Protein AF-A0A6G1BN37-F1 (afdb_monomer_lite)

Organism: NCBI:txid110450

Structure (mmCIF, N/CA/C/O backbone):
data_AF-A0A6G1BN37-F1
#
_entry.id   AF-A0A6G1BN37-F1
#
loop_
_atom_site.group_PDB
_atom_site.id
_atom_site.type_symbol
_atom_site.label_atom_id
_atom_site.label_alt_id
_atom_site.label_comp_id
_atom_site.label_asym_id
_atom_site.label_entity_id
_atom_site.label_seq_id
_atom_site.pdbx_PDB_ins_code
_atom_site.Cartn_x
_atom_site.Cartn_y
_atom_site.Cartn_z
_atom_site.occupancy
_atom_site.B_iso_or_equiv
_atom_site.auth_seq_id
_atom_site.auth_comp_id
_atom_site.auth_asym_id
_atom_site.auth_atom_id
_atom_site.pdbx_PDB_model_num
ATOM 1 N N . MET A 1 1 ? -62.575 -34.004 121.191 1.00 42.47 1 MET A N 1
ATOM 2 C CA . MET A 1 1 ? -62.205 -33.039 120.132 1.00 42.47 1 MET A CA 1
ATOM 3 C C . MET A 1 1 ? -60.813 -33.387 119.646 1.00 42.47 1 MET A C 1
ATOM 5 O O . MET A 1 1 ? -59.903 -33.423 120.462 1.00 42.47 1 MET A O 1
ATOM 9 N N . VAL A 1 2 ? -60.657 -33.715 118.364 1.00 43.78 2 VAL A N 1
ATOM 10 C CA . VAL A 1 2 ? -59.345 -33.990 117.759 1.00 43.78 2 VAL A CA 1
ATOM 11 C C . VAL A 1 2 ? -58.764 -32.649 117.311 1.00 43.78 2 VAL A C 1
ATOM 13 O O . VAL A 1 2 ? -59.377 -31.967 116.498 1.00 43.78 2 VAL A O 1
ATOM 16 N N . VAL A 1 3 ? -57.628 -32.239 117.876 1.00 53.81 3 VAL A N 1
ATOM 17 C CA . VAL A 1 3 ? -56.916 -31.025 117.447 1.00 53.81 3 VAL A CA 1
ATOM 18 C C . VAL A 1 3 ? -56.126 -31.382 116.188 1.00 53.81 3 VAL A C 1
ATOM 20 O O . VAL A 1 3 ? -55.206 -32.198 116.244 1.00 53.81 3 VAL A O 1
ATOM 23 N N . GLN A 1 4 ? -56.521 -30.838 115.037 1.00 61.41 4 GLN A N 1
ATOM 24 C CA . GLN A 1 4 ? -55.868 -31.115 113.759 1.00 61.41 4 GLN A CA 1
ATOM 25 C C . GLN A 1 4 ? -54.532 -30.362 113.689 1.00 61.41 4 GLN A C 1
ATOM 27 O O . GLN A 1 4 ? -54.477 -29.148 113.868 1.00 61.41 4 GLN A O 1
ATOM 32 N N . LYS A 1 5 ? -53.441 -31.101 113.480 1.00 64.75 5 LYS A N 1
ATOM 33 C CA . LYS A 1 5 ? -52.067 -30.587 113.507 1.00 64.75 5 LYS A CA 1
ATOM 34 C C . LYS A 1 5 ? -51.703 -30.053 112.118 1.00 64.75 5 LYS A C 1
ATOM 36 O O . LYS A 1 5 ? -51.507 -30.844 111.200 1.00 64.75 5 LYS A O 1
ATOM 41 N N . VAL A 1 6 ? -51.650 -28.732 111.954 1.00 70.19 6 VAL A N 1
ATOM 42 C CA . VAL A 1 6 ? -51.291 -28.075 110.683 1.00 70.19 6 VAL A CA 1
ATOM 43 C C . VAL A 1 6 ? -49.785 -27.801 110.669 1.00 70.19 6 VAL A C 1
ATOM 45 O O . VAL A 1 6 ? -49.232 -27.332 111.662 1.00 70.19 6 VAL A O 1
ATOM 48 N N . ILE A 1 7 ? -49.100 -28.131 109.571 1.00 67.88 7 ILE A N 1
ATOM 49 C CA . ILE A 1 7 ? -47.641 -27.990 109.433 1.00 67.88 7 ILE A CA 1
ATOM 50 C C . ILE A 1 7 ? -47.352 -27.060 108.253 1.00 67.88 7 ILE A C 1
ATOM 52 O O . ILE A 1 7 ? -47.782 -27.341 107.138 1.00 67.88 7 ILE A O 1
ATOM 56 N N . ASP A 1 8 ? -46.633 -25.966 108.502 1.00 66.00 8 ASP A N 1
ATOM 57 C CA . ASP A 1 8 ? -46.167 -25.034 107.472 1.00 66.00 8 ASP A CA 1
ATOM 58 C C . ASP A 1 8 ? -44.785 -25.465 106.960 1.00 66.00 8 ASP A C 1
ATOM 60 O O . ASP A 1 8 ? -43.860 -25.715 107.741 1.00 66.00 8 ASP A O 1
ATOM 64 N N . MET A 1 9 ? -44.673 -25.574 105.636 1.00 72.44 9 MET A N 1
ATOM 65 C CA . MET A 1 9 ? -43.511 -26.076 104.892 1.00 72.44 9 MET A CA 1
ATOM 66 C C . MET A 1 9 ? -42.932 -25.017 103.939 1.00 72.44 9 MET A C 1
ATOM 68 O O . MET A 1 9 ? -42.064 -25.332 103.133 1.00 72.44 9 MET A O 1
ATOM 72 N N . ARG A 1 10 ? -43.402 -23.762 103.996 1.00 65.81 10 ARG A N 1
ATOM 73 C CA . ARG A 1 10 ? -42.973 -22.684 103.079 1.00 65.81 10 ARG A CA 1
ATOM 74 C C . ARG A 1 10 ? -41.564 -22.136 103.363 1.00 65.81 10 ARG A C 1
ATOM 76 O O . ARG A 1 10 ? -41.102 -21.249 102.657 1.00 65.81 10 ARG A O 1
ATOM 83 N N . GLY A 1 11 ? -40.871 -22.668 104.371 1.00 63.66 11 GLY A N 1
ATOM 84 C CA . GLY A 1 11 ? -39.477 -22.352 104.689 1.00 63.66 11 GLY A CA 1
ATOM 85 C C . GLY A 1 11 ? -38.585 -23.601 104.722 1.00 63.66 11 GLY A C 1
ATOM 86 O O . GLY A 1 11 ? -39.086 -24.722 104.663 1.00 63.66 11 GLY A O 1
ATOM 87 N N . PRO A 1 12 ? -37.258 -23.441 104.877 1.00 64.12 12 PRO A N 1
ATOM 88 C CA . PRO A 1 12 ? -36.295 -24.547 104.808 1.00 64.12 12 PRO A CA 1
ATOM 89 C C . PRO A 1 12 ? -36.435 -25.602 105.924 1.00 64.12 12 PRO A C 1
ATOM 91 O O . PRO A 1 12 ? -35.788 -26.643 105.858 1.00 64.12 12 PRO A O 1
ATOM 94 N N . GLN A 1 13 ? -37.266 -25.364 106.947 1.00 49.81 13 GLN A N 1
ATOM 95 C CA . GLN A 1 13 ? -37.607 -26.352 107.974 1.00 49.81 13 GLN A CA 1
ATOM 96 C C . GLN A 1 13 ? -39.104 -26.336 108.297 1.00 49.81 13 GLN A C 1
ATOM 98 O O . GLN A 1 13 ? -39.708 -25.270 108.425 1.00 49.81 13 GLN A O 1
ATOM 103 N N . ALA A 1 14 ? -39.671 -27.530 108.486 1.00 63.06 14 ALA A N 1
ATOM 104 C CA . ALA A 1 14 ? -41.082 -27.746 108.795 1.00 63.06 14 ALA A CA 1
ATOM 105 C C . ALA A 1 14 ? -41.438 -27.255 110.207 1.00 63.06 14 ALA A C 1
ATOM 107 O O . ALA A 1 14 ? -40.798 -27.650 111.186 1.00 63.06 14 ALA A O 1
ATOM 108 N N . ARG A 1 15 ? -42.485 -26.430 110.334 1.00 67.12 15 ARG A N 1
ATOM 109 C CA . ARG A 1 15 ? -42.962 -25.904 111.626 1.00 67.12 15 ARG A CA 1
ATOM 110 C C . ARG A 1 15 ? -44.424 -26.272 111.855 1.00 67.12 15 ARG A C 1
ATOM 112 O O . ARG A 1 15 ? -45.254 -26.119 110.967 1.00 67.12 15 ARG A O 1
ATOM 119 N N . VAL A 1 16 ? -44.754 -26.749 113.054 1.00 70.00 16 VAL A N 1
ATOM 120 C CA . VAL A 1 16 ? -46.136 -27.089 113.431 1.00 70.00 16 VAL A CA 1
ATOM 121 C C . VAL A 1 16 ? -46.831 -25.834 113.952 1.00 70.00 16 VAL A C 1
ATOM 123 O O . VAL A 1 16 ? -46.387 -25.262 114.946 1.00 70.00 16 VAL A O 1
ATOM 126 N N . LEU A 1 17 ? -47.917 -25.422 113.302 1.00 62.50 17 LEU A N 1
ATOM 127 C CA . LEU A 1 17 ? -48.698 -24.247 113.677 1.00 62.50 17 LEU A CA 1
ATOM 128 C C . LEU A 1 17 ? -49.885 -24.649 114.558 1.00 62.50 17 LEU A C 1
ATOM 130 O O . LEU A 1 17 ? -50.631 -25.575 114.241 1.00 62.50 17 LEU A O 1
ATOM 134 N N . THR A 1 18 ? -50.050 -23.943 115.676 1.00 63.09 18 THR A N 1
ATOM 135 C CA . THR A 1 18 ? -51.123 -24.167 116.658 1.00 63.09 18 THR A CA 1
ATOM 136 C C . THR A 1 18 ? -52.251 -23.133 116.577 1.00 63.09 18 THR A C 1
ATOM 138 O O . THR A 1 18 ? -53.304 -23.360 117.164 1.00 63.09 18 THR A O 1
ATOM 141 N N . ASP A 1 19 ? -52.072 -22.041 115.826 1.00 60.28 19 ASP A N 1
ATOM 142 C CA . ASP A 1 19 ? -53.100 -21.029 115.549 1.00 60.28 19 ASP A CA 1
ATOM 143 C C . ASP A 1 19 ? -52.904 -20.452 114.129 1.00 60.28 19 ASP A C 1
ATOM 145 O O . ASP A 1 19 ? -51.773 -20.279 113.669 1.00 60.28 19 ASP A O 1
ATOM 149 N N . LEU A 1 20 ? -54.001 -20.173 113.417 1.00 58.31 20 LEU A N 1
ATOM 150 C CA . LEU A 1 20 ? -54.022 -19.773 111.997 1.00 58.31 20 LEU A CA 1
ATOM 151 C C . LEU A 1 20 ? -53.748 -18.272 111.781 1.00 58.31 20 LEU A C 1
ATOM 153 O O . LEU A 1 20 ? -53.654 -17.813 110.644 1.00 58.31 20 LEU A O 1
ATOM 157 N N . LYS A 1 21 ? -53.593 -17.495 112.858 1.00 57.62 21 LYS A N 1
ATOM 158 C CA . LYS A 1 21 ? -53.498 -16.023 112.818 1.00 57.62 21 LYS A CA 1
ATOM 159 C C . LYS A 1 21 ? -52.206 -15.461 112.209 1.00 57.62 21 LYS A C 1
ATOM 161 O O . LYS A 1 21 ? -52.124 -14.258 111.999 1.00 57.62 21 LYS A O 1
ATOM 166 N N . GLY A 1 22 ? -51.212 -16.303 111.919 1.00 56.56 22 GLY A N 1
ATOM 167 C CA . GLY A 1 22 ? -49.910 -15.893 111.372 1.00 56.56 22 GLY A CA 1
ATOM 168 C C . GLY A 1 22 ? -49.669 -16.238 109.899 1.00 56.56 22 GLY A C 1
ATOM 169 O O . GLY A 1 22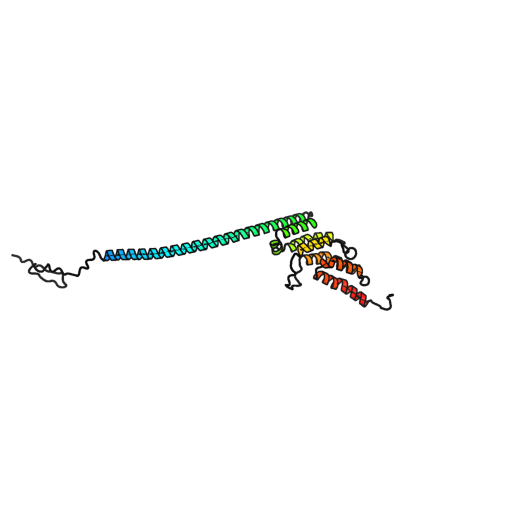 ? -48.586 -15.963 109.395 1.00 56.56 22 GLY A O 1
ATOM 170 N N . LEU A 1 23 ? -50.634 -16.849 109.199 1.00 54.53 23 LEU A N 1
ATOM 171 C CA . LEU A 1 23 ? -50.445 -17.313 107.812 1.00 54.53 23 LEU A CA 1
ATOM 172 C C . LEU A 1 23 ? -50.442 -16.186 106.765 1.00 54.53 23 LEU A C 1
ATOM 174 O O . LEU A 1 23 ? -50.094 -16.456 105.616 1.00 54.53 23 LEU A O 1
ATOM 178 N N . ASN A 1 24 ? -50.820 -14.965 107.161 1.00 51.50 24 ASN A N 1
ATOM 179 C CA . ASN A 1 24 ? -51.056 -13.829 106.268 1.00 51.50 24 ASN A CA 1
ATOM 180 C C . ASN A 1 24 ? -49.947 -12.768 106.295 1.00 51.50 24 ASN A C 1
ATOM 182 O O . ASN A 1 24 ? -50.176 -11.634 105.884 1.00 51.50 24 ASN A O 1
ATOM 186 N N . VAL A 1 25 ? -48.755 -13.114 106.791 1.00 52.59 25 VAL A N 1
ATOM 187 C CA . VAL A 1 25 ? -47.570 -12.294 106.523 1.00 52.59 25 VAL A CA 1
ATOM 188 C C . VAL A 1 25 ? -47.177 -12.587 105.083 1.00 52.59 25 VAL A C 1
ATOM 190 O O . VAL A 1 25 ? -46.423 -13.521 104.808 1.00 52.59 25 VAL A O 1
ATOM 193 N N . GLU A 1 26 ? -47.784 -11.845 104.162 1.00 50.22 26 GLU A N 1
ATOM 194 C CA . GLU A 1 26 ? -47.292 -11.717 102.800 1.00 50.22 26 GLU A CA 1
ATOM 195 C C . GLU A 1 26 ? -45.817 -11.332 102.922 1.00 50.22 26 GLU A C 1
ATOM 197 O O . GLU A 1 26 ? -45.464 -10.281 103.454 1.00 50.22 26 GLU A O 1
ATOM 202 N N . GLN A 1 27 ? -44.929 -12.245 102.527 1.00 48.72 27 GLN A N 1
ATOM 203 C CA . GLN A 1 27 ? -43.578 -11.846 102.189 1.00 48.72 27 GLN A CA 1
ATOM 204 C C . GLN A 1 27 ? -43.742 -10.898 101.010 1.00 48.72 27 GLN A C 1
ATOM 206 O O . GLN A 1 27 ? -43.934 -11.349 99.882 1.00 48.72 27 GLN A O 1
ATOM 211 N N . GLU A 1 28 ? -43.702 -9.597 101.290 1.00 45.62 28 GLU A N 1
ATOM 212 C CA . GLU A 1 28 ? -43.366 -8.567 100.319 1.00 45.62 28 GLU A CA 1
ATOM 213 C C . GLU A 1 28 ? -41.950 -8.890 99.812 1.00 45.62 28 GLU A C 1
ATOM 215 O O . GLU A 1 28 ? -40.945 -8.313 100.219 1.00 45.62 28 GLU A O 1
ATOM 220 N N . MET A 1 29 ? -41.847 -9.903 98.948 1.00 48.06 29 MET A N 1
ATOM 221 C CA . MET A 1 29 ? -40.867 -9.858 97.882 1.00 48.06 29 MET A CA 1
ATOM 222 C C . MET A 1 29 ? -41.186 -8.560 97.161 1.00 48.06 29 MET A C 1
ATOM 224 O O . MET A 1 29 ? -42.341 -8.375 96.791 1.00 48.06 29 MET A O 1
ATOM 228 N N . GLU A 1 30 ? -40.218 -7.656 97.022 1.00 50.78 30 GLU A N 1
ATOM 229 C CA . GLU A 1 30 ? -40.363 -6.495 96.151 1.00 50.78 30 GLU A CA 1
ATOM 230 C C . GLU A 1 30 ? -40.808 -7.001 94.775 1.00 50.78 30 GLU A C 1
ATOM 232 O O . GLU A 1 30 ? -40.009 -7.474 93.961 1.00 50.78 30 GLU A O 1
ATOM 237 N N . VAL A 1 31 ? -42.121 -6.993 94.547 1.00 49.62 31 VAL A N 1
ATOM 238 C CA . VAL A 1 31 ? -42.711 -7.266 93.255 1.00 49.62 31 VAL A CA 1
ATOM 239 C C . VAL A 1 31 ? -42.339 -6.031 92.470 1.00 49.62 31 VAL A C 1
ATOM 241 O O . VAL A 1 31 ? -42.959 -4.981 92.607 1.00 49.62 31 VAL A O 1
ATOM 244 N N . ASN A 1 32 ? -41.254 -6.129 91.704 1.00 54.22 32 ASN A N 1
ATOM 245 C CA . ASN A 1 32 ? -41.055 -5.233 90.583 1.00 54.22 32 ASN A CA 1
ATOM 246 C C . ASN A 1 32 ? -42.356 -5.305 89.775 1.00 54.22 32 ASN A C 1
ATOM 248 O O . ASN A 1 32 ? -42.630 -6.319 89.137 1.00 54.22 32 ASN A O 1
ATOM 252 N N . ASP A 1 33 ? -43.174 -4.259 89.897 1.00 59.03 33 ASP A N 1
ATOM 253 C CA . ASP A 1 33 ? -44.566 -4.144 89.440 1.00 59.03 33 ASP A CA 1
ATOM 254 C C . ASP A 1 33 ? -44.640 -3.972 87.911 1.00 59.03 33 ASP A C 1
ATOM 256 O O . ASP A 1 33 ? -45.361 -3.146 87.356 1.00 59.03 33 ASP A O 1
ATOM 260 N N . VAL A 1 34 ? -43.788 -4.715 87.206 1.00 63.53 34 VAL A N 1
ATOM 261 C CA . VAL A 1 34 ? -43.670 -4.732 85.757 1.00 63.53 34 VAL A CA 1
ATOM 262 C C . VAL A 1 34 ? -44.403 -5.981 85.277 1.00 63.53 34 VAL A C 1
ATOM 264 O O . VAL A 1 34 ? -43.926 -7.093 85.509 1.00 63.53 34 VAL A O 1
ATOM 267 N N . PRO A 1 35 ? -45.558 -5.848 84.603 1.00 76.56 35 PRO A N 1
ATOM 268 C CA . PRO A 1 35 ? -46.307 -7.003 84.129 1.00 76.56 35 PRO A CA 1
ATOM 269 C C . PRO A 1 35 ? -45.484 -7.791 83.101 1.00 76.56 35 PRO A C 1
ATOM 271 O O . PRO A 1 35 ? -45.107 -7.241 82.064 1.00 76.56 35 PRO A O 1
ATOM 274 N N . MET A 1 36 ? -45.244 -9.079 83.372 1.00 78.56 36 MET A N 1
ATOM 275 C CA . MET A 1 36 ? -44.555 -10.029 82.479 1.00 78.56 36 MET A CA 1
ATOM 276 C C . MET A 1 36 ? -43.190 -9.516 81.959 1.00 78.56 36 MET A C 1
ATOM 278 O O . MET A 1 36 ? -43.036 -9.263 80.757 1.00 78.56 36 MET A O 1
ATOM 282 N N . PRO A 1 37 ? -42.184 -9.349 82.833 1.00 83.75 37 PRO A N 1
ATOM 283 C CA . PRO A 1 37 ? -40.898 -8.745 82.478 1.00 83.75 37 PRO A CA 1
ATOM 284 C C . PRO A 1 37 ? -40.127 -9.534 81.404 1.00 83.75 37 PRO A C 1
ATOM 286 O O . PRO A 1 37 ? -39.470 -8.944 80.546 1.00 83.75 37 PRO A O 1
ATOM 289 N N . GLU A 1 38 ? -40.268 -10.856 81.372 1.00 85.88 38 GLU A N 1
ATOM 290 C CA . GLU A 1 38 ? -39.664 -11.735 80.368 1.00 85.88 38 GLU A CA 1
ATOM 291 C C . GLU A 1 38 ? -40.288 -11.525 78.981 1.00 85.88 38 GLU A C 1
ATOM 293 O O . GLU A 1 38 ? -39.588 -11.537 77.968 1.00 85.88 38 GLU A O 1
ATOM 298 N N . LEU A 1 39 ? -41.600 -11.272 78.916 1.00 88.62 39 LEU A N 1
ATOM 299 C CA . LEU A 1 39 ? -42.282 -10.958 77.661 1.00 88.62 39 LEU A CA 1
ATOM 300 C C . LEU A 1 39 ? -41.831 -9.593 77.128 1.00 88.62 39 LEU A C 1
ATOM 302 O O . LEU A 1 39 ? -41.558 -9.462 75.937 1.00 88.62 39 LEU A O 1
ATOM 306 N N . GLN A 1 40 ? -41.703 -8.590 78.001 1.00 85.50 40 GLN A N 1
ATOM 307 C CA . GLN A 1 40 ? -41.197 -7.268 77.619 1.00 85.50 40 GLN A CA 1
ATOM 308 C C . GLN A 1 40 ? -39.750 -7.331 77.116 1.00 85.50 40 GLN A C 1
ATOM 310 O O . GLN A 1 40 ? -39.412 -6.667 76.134 1.00 85.50 40 GLN A O 1
ATOM 315 N N . TYR A 1 41 ? -38.906 -8.156 77.744 1.00 91.25 41 TYR A N 1
ATOM 316 C CA . TYR A 1 41 ? -37.553 -8.427 77.264 1.00 91.25 41 TYR A CA 1
ATOM 317 C C . TYR A 1 41 ? -37.562 -9.067 75.870 1.00 91.25 41 TYR A C 1
ATOM 319 O O . TYR A 1 41 ? -36.892 -8.555 74.975 1.00 91.25 41 TYR A O 1
ATOM 327 N N . ASN A 1 42 ? -38.363 -10.117 75.654 1.00 92.62 42 ASN A N 1
ATOM 328 C CA . ASN A 1 42 ? -38.476 -10.782 74.351 1.00 92.62 42 ASN A CA 1
ATOM 329 C C . ASN A 1 42 ? -38.967 -9.822 73.258 1.00 92.62 42 ASN A C 1
ATOM 331 O O . ASN A 1 42 ? -38.421 -9.808 72.159 1.00 92.62 42 ASN A O 1
ATOM 335 N N . VAL A 1 43 ? -39.957 -8.975 73.561 1.00 93.12 43 VAL A N 1
ATOM 336 C CA . VAL A 1 43 ? -40.433 -7.937 72.632 1.00 93.12 43 VAL A CA 1
ATOM 337 C C . VAL A 1 43 ? -39.321 -6.939 72.315 1.00 93.12 43 VAL A C 1
ATOM 339 O O . VAL A 1 43 ? -39.140 -6.578 71.155 1.00 93.12 43 VAL A O 1
ATOM 342 N N . ARG A 1 44 ? -38.540 -6.508 73.313 1.00 92.94 44 ARG A N 1
ATOM 343 C CA . ARG A 1 44 ? -37.414 -5.593 73.089 1.00 92.94 44 ARG A CA 1
ATOM 344 C C . ARG A 1 44 ? -36.316 -6.232 72.239 1.00 92.94 44 ARG A C 1
ATOM 346 O O . ARG A 1 44 ? -35.820 -5.574 71.332 1.00 92.94 44 ARG A O 1
ATOM 353 N N . LEU A 1 45 ? -35.999 -7.504 72.480 1.00 95.62 45 LEU A N 1
ATOM 354 C CA . LEU A 1 45 ? -35.045 -8.266 71.676 1.00 95.62 45 LEU A CA 1
ATOM 355 C C . LEU A 1 45 ? -35.498 -8.352 70.215 1.00 95.62 45 LEU A C 1
ATOM 357 O O . LEU A 1 45 ? -34.729 -7.996 69.331 1.00 95.62 45 LEU A O 1
ATOM 361 N N . LEU A 1 46 ? -36.763 -8.708 69.965 1.00 95.75 46 LEU A N 1
ATOM 362 C CA . LEU A 1 46 ? -37.335 -8.744 68.613 1.00 95.75 46 LEU A CA 1
ATOM 363 C C . LEU A 1 46 ? -37.262 -7.379 67.918 1.00 95.75 46 LEU A C 1
ATOM 365 O O . LEU A 1 46 ? -36.976 -7.294 66.726 1.00 95.75 46 LEU A O 1
ATOM 369 N N . VAL A 1 47 ? -37.514 -6.297 68.657 1.00 96.69 47 VAL A N 1
ATOM 370 C CA . VAL A 1 47 ? -37.395 -4.932 68.133 1.00 96.69 47 VAL A CA 1
ATOM 371 C C . VAL A 1 47 ? -35.944 -4.599 67.784 1.00 96.69 47 VAL A C 1
ATOM 373 O O . VAL A 1 47 ? -35.695 -3.985 66.747 1.00 96.69 47 VAL A O 1
ATOM 376 N N . ASP A 1 48 ? -34.984 -4.978 68.622 1.00 95.69 48 ASP A N 1
ATOM 377 C CA . ASP A 1 48 ? -33.569 -4.693 68.389 1.00 95.69 48 ASP A CA 1
ATOM 378 C C . ASP A 1 48 ? -32.986 -5.554 67.254 1.00 95.69 48 ASP A C 1
ATOM 380 O O . ASP A 1 48 ? -32.239 -5.033 66.423 1.00 95.69 48 ASP A O 1
ATOM 384 N N . GLU A 1 49 ? -33.409 -6.815 67.130 1.00 96.56 49 GLU A N 1
ATOM 385 C CA . GLU A 1 49 ? -33.126 -7.680 65.978 1.00 96.56 49 GLU A CA 1
ATOM 386 C C . GLU A 1 49 ? -33.702 -7.088 64.686 1.00 96.56 49 GLU A C 1
ATOM 388 O O . GLU A 1 49 ? -32.977 -6.927 63.704 1.00 96.56 49 GLU A O 1
ATOM 393 N N . ALA A 1 50 ? -34.968 -6.657 64.700 1.00 96.19 50 ALA A N 1
ATOM 394 C CA . ALA A 1 50 ? -35.598 -6.022 63.544 1.00 96.19 50 ALA A CA 1
ATOM 395 C C . ALA A 1 50 ? -34.886 -4.722 63.134 1.00 96.19 50 ALA A C 1
ATOM 397 O O . ALA A 1 50 ? -34.691 -4.469 61.944 1.00 96.19 50 ALA A O 1
ATOM 398 N N . LYS A 1 51 ? -34.446 -3.895 64.094 1.00 96.38 51 LYS A N 1
ATOM 399 C CA . LYS A 1 51 ? -33.637 -2.696 63.808 1.00 96.38 51 LYS A CA 1
ATOM 400 C C . LYS A 1 51 ? -32.293 -3.057 63.177 1.00 96.38 51 LYS A C 1
ATOM 402 O O . LYS A 1 51 ? -31.893 -2.412 62.207 1.00 96.38 51 LYS A O 1
ATOM 407 N N . ALA A 1 52 ? -31.596 -4.059 63.714 1.00 96.69 52 ALA A N 1
ATOM 408 C CA . ALA A 1 52 ? -30.327 -4.522 63.161 1.00 96.69 52 ALA A CA 1
ATOM 409 C C . ALA A 1 52 ? -30.504 -5.039 61.725 1.00 96.69 52 ALA A C 1
ATOM 411 O O . ALA A 1 52 ? -29.704 -4.713 60.843 1.00 96.69 52 ALA A O 1
ATOM 412 N N . ASP A 1 53 ? -31.593 -5.764 61.465 1.00 97.81 53 ASP A N 1
ATOM 413 C CA . ASP A 1 53 ? -31.954 -6.225 60.129 1.00 97.81 53 ASP A CA 1
ATOM 414 C C . ASP A 1 53 ? -32.273 -5.079 59.170 1.00 97.81 53 ASP A C 1
ATOM 416 O O . ASP A 1 53 ? -31.799 -5.108 58.036 1.00 97.81 53 ASP A O 1
ATOM 420 N N . ILE A 1 54 ? -32.992 -4.040 59.607 1.00 97.38 54 ILE A N 1
ATOM 421 C CA . ILE A 1 54 ? -33.246 -2.845 58.785 1.00 97.38 54 ILE A CA 1
ATOM 422 C C . ILE A 1 54 ? -31.925 -2.201 58.352 1.00 97.38 54 ILE A C 1
ATOM 424 O O . ILE A 1 54 ? -31.734 -1.932 57.167 1.00 97.38 54 ILE A O 1
ATOM 428 N N . VAL A 1 55 ? -30.988 -1.997 59.282 1.00 97.06 55 VAL A N 1
ATOM 429 C CA . VAL A 1 55 ? -29.677 -1.398 58.974 1.00 97.06 55 VAL A CA 1
ATOM 430 C C . VAL A 1 55 ? -28.876 -2.286 58.017 1.00 97.06 55 VAL A C 1
ATOM 432 O O . VAL A 1 55 ? -28.266 -1.794 57.064 1.00 97.06 55 VAL A O 1
ATOM 435 N N . ARG A 1 56 ? -28.897 -3.605 58.233 1.00 97.94 56 ARG A N 1
ATOM 436 C CA . ARG A 1 56 ? -28.229 -4.580 57.363 1.00 97.94 56 ARG A CA 1
ATOM 437 C C . ARG A 1 56 ? -28.809 -4.570 55.950 1.00 97.94 56 ARG A C 1
ATOM 439 O O . ARG A 1 56 ? -28.039 -4.550 54.988 1.00 97.94 56 ARG A O 1
ATOM 446 N N . LEU A 1 57 ? -30.135 -4.596 55.825 1.00 97.62 57 LEU A N 1
ATOM 447 C CA . LEU A 1 57 ? -30.850 -4.591 54.548 1.00 97.62 57 LEU A CA 1
ATOM 448 C C . LEU A 1 57 ? -30.639 -3.279 53.796 1.00 97.62 57 LEU A C 1
ATOM 450 O O . LEU A 1 57 ? -30.371 -3.315 52.600 1.00 97.62 57 LEU A O 1
ATOM 454 N N . ASP A 1 58 ? -30.670 -2.136 54.478 1.00 97.75 58 ASP A N 1
ATOM 455 C CA . ASP A 1 58 ? -30.373 -0.840 53.866 1.00 97.75 58 ASP A CA 1
ATOM 456 C C . ASP A 1 58 ? -28.930 -0.789 53.328 1.00 97.75 58 ASP A C 1
ATOM 458 O O . ASP A 1 58 ? -28.692 -0.409 52.181 1.00 97.75 58 ASP A O 1
ATOM 462 N N . GLY A 1 59 ? -27.956 -1.288 54.097 1.00 97.56 59 GLY A N 1
ATOM 463 C CA . GLY A 1 59 ? -26.571 -1.411 53.634 1.00 97.56 59 GLY A CA 1
ATOM 464 C C . GLY A 1 59 ? -26.386 -2.402 52.475 1.00 97.56 59 GLY A C 1
ATOM 465 O O . GLY A 1 59 ? -25.476 -2.247 51.659 1.00 97.56 59 GLY A O 1
ATOM 466 N N . GLN A 1 60 ? -27.219 -3.442 52.375 1.00 97.69 60 GLN A N 1
ATOM 467 C CA . GLN A 1 60 ? -27.257 -4.326 51.203 1.00 97.69 60 GLN A CA 1
ATOM 468 C C . GLN A 1 60 ? -27.879 -3.616 49.996 1.00 97.69 60 GLN A C 1
ATOM 470 O O . GLN A 1 60 ? -27.298 -3.653 48.915 1.00 97.69 60 GLN A O 1
ATOM 475 N N . LEU A 1 61 ? -28.996 -2.911 50.191 1.00 97.88 61 LEU A N 1
ATOM 476 C CA . LEU A 1 61 ? -29.683 -2.159 49.147 1.00 97.88 61 LEU A CA 1
ATOM 477 C C . LEU A 1 61 ? -28.766 -1.104 48.521 1.00 97.88 61 LEU A C 1
ATOM 479 O O . LEU A 1 61 ? -28.673 -1.045 47.299 1.00 97.88 61 LEU A O 1
ATOM 483 N N . ARG A 1 62 ? -28.037 -0.325 49.332 1.00 97.25 62 ARG A N 1
ATOM 484 C CA . ARG A 1 62 ? -27.076 0.669 48.822 1.00 97.25 62 ARG A CA 1
ATOM 485 C C . ARG A 1 62 ? -25.964 0.030 47.991 1.00 97.25 62 ARG A C 1
ATOM 487 O O . ARG A 1 62 ? -25.671 0.511 46.902 1.00 97.25 62 ARG A O 1
ATOM 494 N N . ARG A 1 63 ? -25.383 -1.083 48.456 1.00 97.56 63 ARG A N 1
ATOM 495 C CA . ARG A 1 63 ? -24.339 -1.812 47.709 1.00 97.56 63 ARG A CA 1
ATOM 496 C C . ARG A 1 63 ? -24.852 -2.342 46.375 1.00 97.56 63 ARG A C 1
ATOM 498 O O . ARG A 1 63 ? -24.160 -2.231 45.366 1.00 97.56 63 ARG A O 1
ATOM 505 N N . GLU A 1 64 ? -26.062 -2.894 46.352 1.00 97.19 64 GLU A N 1
ATOM 506 C CA . GLU A 1 64 ? -26.680 -3.341 45.103 1.00 97.19 64 GLU A CA 1
ATOM 507 C C . GLU A 1 64 ? -27.005 -2.158 44.180 1.00 97.19 64 GLU A C 1
ATOM 509 O O . GLU A 1 64 ? -26.757 -2.245 42.982 1.00 97.19 64 GLU A O 1
ATOM 514 N N . GLN A 1 65 ? -27.460 -1.016 44.708 1.00 97.62 65 GLN A N 1
ATOM 515 C CA . GLN A 1 65 ? -27.662 0.206 43.918 1.00 97.62 65 GLN A CA 1
ATOM 516 C C . GLN A 1 65 ? -26.353 0.722 43.299 1.00 97.62 65 GLN A C 1
ATOM 518 O O . GLN A 1 65 ? -26.321 1.043 42.110 1.00 97.62 65 GLN A O 1
ATOM 523 N N . GLU A 1 66 ? -25.258 0.759 44.063 1.00 97.44 66 GLU A N 1
ATOM 524 C CA . GLU A 1 66 ? -23.927 1.132 43.564 1.00 97.44 66 GLU A CA 1
ATOM 525 C C . GLU A 1 66 ? -23.432 0.164 42.483 1.00 97.44 66 GLU A C 1
ATOM 527 O O . GLU A 1 66 ? -22.909 0.593 41.451 1.00 97.44 66 GLU A O 1
ATOM 532 N N . LYS A 1 67 ? -23.646 -1.140 42.684 1.00 97.62 67 LYS A N 1
ATOM 533 C CA . LYS A 1 67 ? -23.302 -2.188 41.718 1.00 97.62 67 LYS A CA 1
ATOM 534 C C . LYS A 1 67 ? -24.124 -2.085 40.436 1.00 97.62 67 LYS A C 1
ATOM 536 O O . LYS A 1 67 ? -23.579 -2.220 39.346 1.00 97.62 67 LYS A O 1
ATOM 541 N N . VAL A 1 68 ? -25.421 -1.806 40.531 1.00 98.06 68 VAL A N 1
ATOM 542 C CA . VAL A 1 68 ? -26.259 -1.542 39.354 1.00 98.06 68 VAL A CA 1
ATOM 543 C C . VAL A 1 68 ? -25.739 -0.309 38.616 1.00 98.06 68 VAL A C 1
ATOM 545 O O . VAL A 1 68 ? -25.558 -0.358 37.400 1.00 98.06 68 VAL A O 1
ATOM 548 N N . ALA A 1 69 ? -25.418 0.770 39.332 1.00 97.56 69 ALA A N 1
ATOM 549 C CA . ALA A 1 69 ? -24.874 1.978 38.722 1.00 97.56 69 ALA A CA 1
ATOM 550 C C . ALA A 1 69 ? -23.511 1.741 38.041 1.00 97.56 69 ALA A C 1
ATOM 552 O O . ALA A 1 69 ? -23.240 2.337 36.998 1.00 97.56 69 ALA A O 1
ATOM 553 N N . SER A 1 70 ? -22.634 0.896 38.594 1.00 97.75 70 SER A N 1
ATOM 554 C CA . SER A 1 70 ? -21.360 0.547 37.946 1.00 97.75 70 SER A CA 1
ATOM 555 C C . SER A 1 70 ? -21.569 -0.321 36.703 1.00 97.75 70 SER A C 1
ATOM 557 O O . SER A 1 70 ? -21.009 -0.015 35.651 1.00 97.75 70 SER A O 1
ATOM 559 N N . LEU A 1 71 ? -22.446 -1.326 36.776 1.00 98.06 71 LEU A N 1
ATOM 560 C CA . LEU A 1 71 ? -22.781 -2.192 35.643 1.00 98.06 71 LEU A CA 1
ATOM 561 C C . LEU A 1 71 ? -23.420 -1.424 34.481 1.00 98.06 71 LEU A C 1
ATOM 563 O O . LEU A 1 71 ? -23.126 -1.721 33.325 1.00 98.06 71 LEU A O 1
ATOM 567 N N . VAL A 1 72 ? -24.256 -0.419 34.758 1.00 97.81 72 VAL A N 1
ATOM 568 C CA . VAL A 1 72 ? -24.834 0.446 33.714 1.00 97.81 72 VAL A CA 1
ATOM 569 C C . VAL A 1 72 ? -23.736 1.200 32.957 1.00 97.81 72 VAL A C 1
ATOM 571 O O . VAL A 1 72 ? -23.743 1.202 31.727 1.00 97.81 72 VAL A O 1
ATOM 574 N N . ARG A 1 73 ? -22.749 1.767 33.664 1.00 97.12 73 ARG A N 1
ATOM 575 C CA . ARG A 1 73 ? -21.616 2.468 33.031 1.00 97.12 73 ARG A CA 1
ATOM 576 C C . ARG A 1 73 ? -20.755 1.527 32.190 1.00 97.12 73 ARG A C 1
ATOM 578 O O . ARG A 1 73 ? -20.379 1.880 31.074 1.00 97.12 73 ARG A O 1
ATOM 585 N N . GLU A 1 74 ? -20.469 0.329 32.696 1.00 96.88 74 GLU A N 1
ATOM 586 C CA . GLU A 1 74 ? -19.719 -0.682 31.942 1.00 96.88 74 GLU A CA 1
ATOM 587 C C . GLU A 1 74 ? -20.486 -1.137 30.694 1.00 96.88 74 GLU A C 1
ATOM 589 O O . GLU A 1 74 ? -19.909 -1.201 29.610 1.00 96.88 74 GLU A O 1
ATOM 594 N N . LYS A 1 75 ? -21.804 -1.355 30.795 1.00 97.69 75 LYS A N 1
ATOM 595 C CA . LYS A 1 75 ? -22.649 -1.683 29.637 1.00 97.69 75 LYS A CA 1
ATOM 596 C C . LYS A 1 75 ? -22.588 -0.593 28.565 1.00 97.69 75 LYS A C 1
ATOM 598 O O . LYS A 1 75 ? -22.442 -0.911 27.387 1.00 97.69 75 LYS A O 1
ATOM 603 N N . GLU A 1 76 ? -22.683 0.678 28.949 1.00 97.06 76 GLU A N 1
ATOM 604 C CA . GLU A 1 76 ? -22.570 1.797 28.005 1.00 97.06 76 GLU A CA 1
ATOM 605 C C . GLU A 1 76 ? -21.187 1.870 27.350 1.00 97.06 76 GLU A C 1
ATOM 607 O O . GLU A 1 76 ? -21.083 2.111 26.146 1.00 97.06 76 GLU A O 1
ATOM 612 N N . LYS A 1 77 ? -20.121 1.643 28.121 1.00 97.06 77 LYS A N 1
ATOM 613 C CA . LYS A 1 77 ? -18.746 1.615 27.612 1.00 97.06 77 LYS A CA 1
ATOM 614 C C . LYS A 1 77 ? -18.553 0.495 26.588 1.00 97.06 77 LYS A C 1
ATOM 616 O O . LYS A 1 77 ? -18.026 0.751 25.507 1.00 97.06 77 LYS A O 1
ATOM 621 N N . VAL A 1 78 ? -19.017 -0.715 26.901 1.00 97.25 78 VAL A N 1
ATOM 622 C CA . VAL A 1 78 ? -18.953 -1.867 25.990 1.00 97.25 78 VAL A CA 1
ATOM 623 C C . VAL A 1 78 ? -19.770 -1.608 24.724 1.00 97.25 78 VAL A C 1
ATOM 625 O O . VAL A 1 78 ? -19.263 -1.836 23.632 1.00 97.25 78 VAL A O 1
ATOM 628 N N . ALA A 1 79 ? -20.980 -1.052 24.837 1.00 97.31 79 ALA A N 1
ATOM 629 C CA . ALA A 1 79 ? -21.814 -0.740 23.674 1.00 97.31 79 ALA A CA 1
ATOM 630 C C . ALA A 1 79 ? -21.156 0.283 22.726 1.00 97.31 79 ALA A C 1
ATOM 632 O O . ALA A 1 79 ? -21.230 0.142 21.505 1.00 97.31 79 ALA A O 1
ATOM 633 N N . LYS A 1 80 ? -20.469 1.300 23.269 1.00 96.31 80 LYS A N 1
ATOM 634 C CA . LYS A 1 80 ? -19.696 2.263 22.463 1.00 96.31 80 LYS A CA 1
ATOM 635 C C . LYS A 1 80 ? -18.529 1.590 21.739 1.00 96.31 80 LYS A C 1
ATOM 637 O O . LYS A 1 80 ? -18.315 1.860 20.559 1.00 96.31 80 LYS A O 1
ATOM 642 N N . GLN A 1 81 ? -17.805 0.706 22.426 1.00 96.19 81 GLN A N 1
ATOM 643 C CA . GLN A 1 81 ? -16.699 -0.042 21.830 1.00 96.19 81 GLN A CA 1
ATOM 644 C C . GLN A 1 81 ? -17.184 -0.984 20.722 1.00 96.19 81 GLN A C 1
ATOM 646 O O . GLN A 1 81 ? -16.580 -1.034 19.654 1.00 96.19 81 GLN A O 1
ATOM 651 N N . GLU A 1 82 ? -18.297 -1.682 20.946 1.00 97.00 82 GLU A N 1
ATOM 652 C CA . GLU A 1 82 ? -18.911 -2.568 19.957 1.00 97.00 82 GLU A CA 1
ATOM 653 C C . GLU A 1 82 ? -19.315 -1.797 18.692 1.00 97.00 82 GLU A C 1
ATOM 655 O O . GLU A 1 82 ? -19.042 -2.245 17.579 1.00 97.00 82 GLU A O 1
ATOM 660 N N . ALA A 1 83 ? -19.925 -0.617 18.845 1.00 95.75 83 ALA A N 1
ATOM 661 C CA . ALA A 1 83 ? -20.307 0.226 17.715 1.00 95.75 83 ALA A CA 1
ATOM 662 C C . ALA A 1 83 ? -19.089 0.687 16.894 1.00 95.75 83 ALA A C 1
ATOM 664 O O . ALA A 1 83 ? -19.133 0.660 15.663 1.00 95.75 83 ALA A O 1
ATOM 665 N N . LEU A 1 84 ? -17.992 1.064 17.562 1.00 93.00 84 LEU A N 1
ATOM 666 C CA . LEU A 1 84 ? -16.742 1.438 16.898 1.00 93.00 84 LEU A CA 1
ATOM 667 C C . LEU A 1 84 ? -16.134 0.252 16.134 1.00 93.00 84 LEU A C 1
ATOM 669 O O . LEU A 1 84 ? -15.805 0.382 14.958 1.00 93.00 84 LEU A O 1
ATOM 673 N N . GLN A 1 85 ? -16.043 -0.912 16.779 1.00 92.88 85 GLN A N 1
ATOM 674 C CA . GLN A 1 85 ? -15.496 -2.128 16.172 1.00 92.88 85 GLN A CA 1
ATOM 675 C C . GLN A 1 85 ? -16.325 -2.597 14.976 1.00 92.88 85 GLN A C 1
ATOM 677 O O . GLN A 1 85 ? -15.757 -2.955 13.950 1.00 92.88 85 GLN A O 1
ATOM 682 N N . LYS A 1 86 ? -17.659 -2.543 15.066 1.00 95.12 86 LYS A N 1
ATOM 683 C CA . LYS A 1 86 ? -18.550 -2.854 13.938 1.00 95.12 86 LYS A CA 1
ATOM 684 C C . LYS A 1 86 ? -18.295 -1.942 12.744 1.00 95.12 86 LYS A C 1
ATOM 686 O O . LYS A 1 86 ? -18.221 -2.427 11.620 1.00 95.12 86 LYS A O 1
ATOM 691 N N . ARG A 1 87 ? -18.120 -0.639 12.982 1.00 91.44 87 ARG A N 1
ATOM 692 C CA . ARG A 1 87 ? -17.785 0.314 11.918 1.00 91.44 87 ARG A CA 1
ATOM 693 C C . ARG A 1 87 ? -16.435 -0.013 11.280 1.00 91.44 87 ARG A C 1
ATOM 695 O O . ARG A 1 87 ? -16.344 -0.033 10.059 1.00 91.44 87 ARG A O 1
ATOM 702 N N . GLN A 1 88 ? -15.413 -0.291 12.086 1.00 89.81 88 GLN A N 1
ATOM 703 C CA . GLN A 1 88 ? -14.080 -0.630 11.584 1.00 89.81 88 GLN A CA 1
ATOM 704 C C . GLN A 1 88 ? -14.087 -1.931 10.766 1.00 89.81 88 GLN A C 1
ATOM 706 O O . GLN A 1 88 ? -13.501 -1.981 9.687 1.00 89.81 88 GLN A O 1
ATOM 711 N N . LEU A 1 89 ? -14.805 -2.959 11.231 1.00 92.75 89 LEU A N 1
ATOM 712 C CA . LEU A 1 89 ? -14.985 -4.209 10.490 1.00 92.75 89 LEU A CA 1
ATOM 713 C C . LEU A 1 89 ? -15.667 -3.975 9.141 1.00 92.75 89 LEU A C 1
ATOM 715 O O . LEU A 1 89 ? -15.190 -4.478 8.133 1.00 92.75 89 LEU A O 1
ATOM 719 N N . GLN A 1 90 ? -16.722 -3.159 9.101 1.00 94.38 90 GLN A N 1
ATOM 720 C CA . GLN A 1 90 ? -17.418 -2.840 7.855 1.00 94.38 90 GLN A CA 1
ATOM 721 C C . GLN A 1 90 ? -16.504 -2.133 6.840 1.00 94.38 90 GLN A C 1
ATOM 723 O O . GLN A 1 90 ? -16.565 -2.410 5.640 1.00 94.38 90 GLN A O 1
ATOM 728 N N . VAL A 1 91 ? -15.638 -1.228 7.307 1.00 92.31 91 VAL A N 1
ATOM 729 C CA . VAL A 1 91 ? -14.634 -0.583 6.448 1.00 92.31 91 VAL A CA 1
ATOM 730 C C . VAL A 1 91 ? -13.640 -1.615 5.914 1.00 92.31 91 VAL A C 1
ATOM 732 O O . VAL A 1 91 ? -13.411 -1.668 4.708 1.00 92.31 91 VAL A O 1
ATOM 735 N N . MET A 1 92 ? -13.104 -2.485 6.774 1.00 91.50 92 MET A N 1
ATOM 736 C CA . MET A 1 92 ? -12.184 -3.551 6.359 1.00 91.50 92 MET A CA 1
ATOM 737 C C . MET A 1 92 ? -12.820 -4.527 5.362 1.00 91.50 92 MET A C 1
ATOM 739 O O . MET A 1 92 ? -12.167 -4.909 4.395 1.00 91.50 92 MET A O 1
ATOM 743 N N . GLU A 1 93 ? -14.085 -4.903 5.553 1.00 94.44 93 GLU A N 1
ATOM 744 C CA . GLU A 1 93 ? -14.840 -5.734 4.605 1.00 94.44 93 GLU A CA 1
ATOM 745 C C . GLU A 1 93 ? -15.000 -5.040 3.250 1.00 94.44 93 GLU A C 1
ATOM 747 O O . GLU A 1 93 ? -14.845 -5.675 2.209 1.00 94.44 93 GLU A O 1
ATOM 752 N N . THR A 1 94 ? -15.247 -3.728 3.253 1.00 94.50 94 THR A N 1
ATOM 753 C CA . THR A 1 94 ? -15.341 -2.930 2.023 1.00 94.50 94 THR A CA 1
ATOM 754 C C . THR A 1 94 ? -14.006 -2.921 1.280 1.00 94.50 94 THR A C 1
ATOM 756 O O . THR A 1 94 ? -13.966 -3.213 0.086 1.00 94.50 94 THR A O 1
ATOM 759 N N . ILE A 1 95 ? -12.902 -2.656 1.988 1.00 93.56 95 ILE A N 1
ATOM 760 C CA . ILE A 1 95 ? -11.550 -2.686 1.416 1.00 93.56 95 ILE A CA 1
ATOM 761 C C . ILE A 1 95 ? -11.239 -4.078 0.855 1.00 93.56 95 ILE A C 1
ATOM 763 O O . ILE A 1 95 ? -10.801 -4.195 -0.286 1.00 93.56 95 ILE A O 1
ATOM 767 N N . ALA A 1 96 ? -11.507 -5.140 1.620 1.00 94.19 96 ALA A N 1
ATOM 768 C CA . ALA A 1 96 ? -11.282 -6.514 1.183 1.00 94.19 96 ALA A CA 1
ATOM 769 C C . ALA A 1 96 ? -12.102 -6.866 -0.068 1.00 94.19 96 ALA A C 1
ATOM 771 O O . ALA A 1 96 ? -11.575 -7.498 -0.979 1.00 94.19 96 ALA A O 1
ATOM 772 N N . GLY A 1 97 ? -13.358 -6.415 -0.146 1.00 95.75 97 GLY A N 1
ATOM 773 C CA . GLY A 1 97 ? -14.202 -6.596 -1.326 1.00 95.75 97 GLY A CA 1
ATOM 774 C C . GLY A 1 97 ? -13.636 -5.911 -2.572 1.00 95.75 97 GLY A C 1
ATOM 775 O O . GLY A 1 97 ? -13.593 -6.521 -3.638 1.00 95.75 97 GLY A O 1
ATOM 776 N N . VAL A 1 98 ? -13.138 -4.677 -2.436 1.00 95.56 98 VAL A N 1
ATOM 777 C CA . VAL A 1 98 ? -12.473 -3.957 -3.537 1.00 95.56 98 VAL A CA 1
ATOM 778 C C . VAL A 1 98 ? -11.203 -4.686 -3.982 1.00 95.56 98 VAL A C 1
ATOM 780 O O . VAL A 1 98 ? -10.990 -4.875 -5.178 1.00 95.56 98 VAL A O 1
ATOM 783 N N . LEU A 1 99 ? -10.373 -5.140 -3.039 1.00 94.69 99 LEU A N 1
ATOM 784 C CA . LEU A 1 99 ? -9.142 -5.875 -3.351 1.00 94.69 99 LEU A CA 1
ATOM 785 C C . LEU A 1 99 ? -9.416 -7.222 -4.029 1.00 94.69 99 LEU A C 1
ATOM 787 O O . LEU A 1 99 ? -8.679 -7.614 -4.932 1.00 94.69 99 LEU A O 1
ATOM 791 N N . GLU A 1 100 ? -10.474 -7.923 -3.623 1.00 95.44 100 GLU A N 1
ATOM 792 C CA . GLU A 1 100 ? -10.870 -9.172 -4.270 1.00 95.44 100 GLU A CA 1
ATOM 793 C C . GLU A 1 100 ? -11.375 -8.917 -5.695 1.00 95.44 100 GLU A C 1
ATOM 795 O O . GLU A 1 100 ? -11.024 -9.669 -6.600 1.00 95.44 100 GLU A O 1
ATOM 800 N N . GLN A 1 101 ? -12.102 -7.821 -5.939 1.00 94.81 101 GLN A N 1
ATOM 801 C CA . GLN A 1 101 ? -12.490 -7.439 -7.299 1.00 94.81 101 GLN A CA 1
ATOM 802 C C . GLN A 1 101 ? -11.265 -7.163 -8.181 1.00 94.81 101 GLN A C 1
ATOM 804 O O . GLN A 1 101 ? -11.180 -7.699 -9.283 1.00 94.81 101 GLN A O 1
ATOM 809 N N . VAL A 1 102 ? -10.281 -6.408 -7.679 1.00 95.50 102 VAL A N 1
ATOM 810 C CA . VAL A 1 102 ? -9.012 -6.162 -8.392 1.00 95.50 102 VAL A CA 1
ATOM 811 C C . VAL A 1 102 ? -8.308 -7.475 -8.732 1.00 95.50 102 VAL A C 1
ATOM 813 O O . VAL A 1 102 ? -7.809 -7.650 -9.841 1.00 95.50 102 VAL A O 1
ATOM 816 N N . ARG A 1 103 ? -8.292 -8.427 -7.795 1.00 95.00 103 ARG A N 1
ATOM 817 C CA . ARG A 1 103 ? -7.706 -9.751 -8.015 1.00 95.00 103 ARG A CA 1
ATOM 818 C C . ARG A 1 103 ? -8.453 -10.545 -9.088 1.00 95.00 103 ARG A C 1
ATOM 820 O O . ARG A 1 103 ? -7.814 -11.209 -9.901 1.00 95.00 103 ARG A O 1
ATOM 827 N N . VAL A 1 104 ? -9.783 -10.502 -9.092 1.00 95.75 104 VAL A N 1
ATOM 828 C CA . VAL A 1 104 ? -10.598 -11.146 -10.130 1.00 95.75 104 VAL A CA 1
ATOM 829 C C . VAL A 1 104 ? -10.283 -10.534 -11.496 1.00 95.75 104 VAL A C 1
ATOM 831 O O . VAL A 1 104 ? -10.008 -11.275 -12.440 1.00 95.75 104 VAL A O 1
ATOM 834 N N . ASP A 1 105 ? -10.228 -9.207 -11.587 1.00 93.88 105 ASP A N 1
ATOM 835 C CA . ASP A 1 105 ? -9.920 -8.485 -12.826 1.00 93.88 105 ASP A CA 1
ATOM 836 C C . ASP A 1 105 ? -8.505 -8.799 -13.349 1.00 93.88 105 ASP A C 1
ATOM 838 O O . ASP A 1 105 ? -8.313 -8.965 -14.558 1.00 93.88 105 ASP A O 1
ATOM 842 N N . ASP A 1 106 ? -7.528 -8.946 -12.446 1.00 93.56 106 ASP A N 1
ATOM 843 C CA . ASP A 1 106 ? -6.161 -9.387 -12.756 1.00 93.56 106 ASP A CA 1
ATOM 844 C C . ASP A 1 106 ? -6.158 -10.804 -13.347 1.00 93.56 106 ASP A C 1
ATOM 846 O O . ASP A 1 106 ? -5.627 -11.041 -14.432 1.00 93.56 106 ASP A O 1
ATOM 850 N N . THR A 1 107 ? -6.845 -11.749 -12.694 1.00 92.56 107 THR A N 1
ATOM 851 C CA . THR A 1 107 ? -6.923 -13.144 -13.169 1.00 92.56 107 THR A CA 1
ATOM 852 C C . THR A 1 107 ? -7.667 -13.288 -14.496 1.00 92.56 107 THR A C 1
ATOM 854 O O . THR A 1 107 ? -7.367 -14.190 -15.279 1.00 92.56 107 THR A O 1
ATOM 857 N N . ALA A 1 108 ? -8.619 -12.394 -14.767 1.00 93.25 108 ALA A N 1
ATOM 858 C CA . ALA A 1 108 ? -9.341 -12.326 -16.030 1.00 93.25 108 ALA A CA 1
ATOM 859 C C . ALA A 1 108 ? -8.553 -11.595 -17.135 1.00 93.25 108 ALA A C 1
ATOM 861 O O . ALA A 1 108 ? -8.977 -11.613 -18.291 1.00 93.25 108 ALA A O 1
ATOM 862 N N . GLY A 1 109 ? -7.422 -10.960 -16.805 1.00 91.25 109 GLY A N 1
ATOM 863 C CA . GLY A 1 109 ? -6.598 -10.200 -17.747 1.00 91.25 109 GLY A CA 1
ATOM 864 C C . GLY A 1 109 ? -7.257 -8.914 -18.253 1.00 91.25 109 GLY A C 1
ATOM 865 O O . GLY A 1 109 ? -6.875 -8.406 -19.306 1.00 91.25 109 GLY A O 1
ATOM 866 N N . VAL A 1 110 ? -8.263 -8.399 -17.539 1.00 92.94 110 VAL A N 1
ATOM 867 C CA . VAL A 1 110 ? -8.968 -7.149 -17.883 1.00 92.94 110 VAL A CA 1
ATOM 868 C C . VAL A 1 110 ? -8.453 -5.951 -17.087 1.00 92.94 110 VAL A C 1
ATOM 870 O O . VAL A 1 110 ? -8.837 -4.812 -17.363 1.00 92.94 110 VAL A O 1
ATOM 873 N N . LEU A 1 111 ? -7.575 -6.193 -16.111 1.00 93.38 111 LEU A N 1
ATOM 874 C CA . LEU A 1 111 ? -7.004 -5.151 -15.276 1.00 93.38 111 LEU A CA 1
ATOM 875 C C . LEU A 1 111 ? -6.083 -4.231 -16.088 1.00 93.38 111 LEU A C 1
ATOM 877 O O . LEU A 1 111 ? -5.099 -4.662 -16.686 1.00 93.38 111 LEU A O 1
ATOM 881 N N . SER A 1 112 ? -6.398 -2.937 -16.082 1.00 94.69 112 SER A N 1
ATOM 882 C CA . SER A 1 112 ? -5.570 -1.896 -16.696 1.00 94.69 112 SER A CA 1
ATOM 883 C C . SER A 1 112 ? -4.819 -1.105 -15.629 1.00 94.69 112 SER A C 1
ATOM 885 O O . SER A 1 112 ? -5.316 -0.939 -14.515 1.00 94.69 112 SER A O 1
ATOM 887 N N . LEU A 1 113 ? -3.641 -0.574 -15.976 1.00 94.50 113 LEU A N 1
ATOM 888 C CA . LEU A 1 113 ? -2.831 0.223 -15.047 1.00 94.50 113 LEU A CA 1
ATOM 889 C C . LEU A 1 113 ? -3.581 1.471 -14.556 1.00 94.50 113 LEU A C 1
ATOM 891 O O . LEU A 1 113 ? -3.531 1.790 -13.373 1.00 94.50 113 LEU A O 1
ATOM 895 N N . GLU A 1 114 ? -4.305 2.137 -15.456 1.00 94.00 114 GLU A N 1
ATOM 896 C CA . GLU A 1 114 ? -5.116 3.318 -15.141 1.00 94.00 114 GLU A CA 1
ATOM 897 C C . GLU A 1 114 ? -6.304 2.969 -14.237 1.00 94.00 114 GLU A C 1
ATOM 899 O O . GLU A 1 114 ? -6.559 3.647 -13.244 1.00 94.00 114 GLU A O 1
ATOM 904 N N . GLY A 1 115 ? -7.011 1.873 -14.541 1.00 94.06 115 GLY A N 1
ATOM 905 C CA . GLY A 1 115 ? -8.107 1.389 -13.702 1.00 94.06 115 GLY A CA 1
ATOM 906 C C . GLY A 1 115 ? -7.626 1.046 -12.294 1.00 94.06 115 GLY A C 1
ATOM 907 O O . GLY A 1 115 ? -8.223 1.491 -11.320 1.00 94.06 115 GLY A O 1
ATOM 908 N N . LEU A 1 116 ? -6.498 0.336 -12.196 1.00 96.00 116 LEU A N 1
ATOM 909 C CA . LEU A 1 116 ? -5.864 -0.021 -10.931 1.00 96.00 116 LEU A CA 1
ATOM 910 C C . LEU A 1 116 ? -5.487 1.220 -10.111 1.00 96.00 116 LEU A C 1
ATOM 912 O O . LEU A 1 116 ? -5.816 1.301 -8.926 1.00 96.00 116 LEU A O 1
ATOM 916 N N . LEU A 1 117 ? -4.823 2.194 -10.743 1.00 95.31 117 LEU A N 1
ATOM 917 C CA . LEU A 1 117 ? -4.433 3.454 -10.112 1.00 95.31 117 LEU A CA 1
ATOM 918 C C . LEU A 1 117 ? -5.659 4.178 -9.545 1.00 95.31 117 LEU A C 1
ATOM 920 O O . LEU A 1 117 ? -5.662 4.552 -8.372 1.00 95.31 117 LEU A O 1
ATOM 924 N N . LYS A 1 118 ? -6.718 4.313 -10.348 1.00 95.50 118 LYS A N 1
ATOM 925 C CA . LYS A 1 118 ? -7.963 4.964 -9.938 1.00 95.50 118 LYS A CA 1
ATOM 926 C C . LYS A 1 118 ? -8.618 4.257 -8.751 1.00 95.50 118 LYS A C 1
ATOM 928 O O . LYS A 1 118 ? -8.983 4.919 -7.783 1.00 95.50 118 LYS A O 1
ATOM 933 N N . THR A 1 119 ? -8.720 2.928 -8.782 1.00 95.19 119 THR A N 1
ATOM 934 C CA . THR A 1 119 ? -9.296 2.147 -7.676 1.00 95.19 119 THR A CA 1
ATOM 935 C C . THR A 1 119 ? -8.546 2.388 -6.366 1.00 95.19 119 THR A C 1
ATOM 937 O O . THR A 1 119 ? -9.168 2.615 -5.329 1.00 95.19 119 THR A O 1
ATOM 940 N N . PHE A 1 120 ? -7.211 2.390 -6.393 1.00 94.81 120 PHE A N 1
ATOM 941 C CA . PHE A 1 120 ? -6.422 2.639 -5.186 1.00 94.81 120 PHE A CA 1
ATOM 942 C C . PHE A 1 120 ? -6.432 4.106 -4.741 1.00 94.81 120 PHE A C 1
ATOM 944 O O . PHE A 1 120 ? -6.401 4.359 -3.538 1.00 94.81 120 PHE A O 1
ATOM 951 N N . GLN A 1 121 ? -6.525 5.069 -5.662 1.00 93.69 121 GLN A N 1
ATOM 952 C CA . GLN A 1 121 ? -6.713 6.483 -5.321 1.00 93.69 121 GLN A CA 1
ATOM 953 C C . GLN A 1 121 ? -8.060 6.727 -4.629 1.00 93.69 121 GLN A C 1
ATOM 955 O O . GLN A 1 121 ? -8.105 7.428 -3.619 1.00 93.69 121 GLN A O 1
ATOM 960 N N . GLU A 1 122 ? -9.142 6.119 -5.121 1.00 93.94 122 GLU A N 1
ATOM 961 C CA . GLU A 1 122 ? -10.466 6.178 -4.487 1.00 93.94 122 GLU A CA 1
ATOM 962 C C . GLU A 1 122 ? -10.436 5.550 -3.088 1.00 93.94 122 GLU A C 1
ATOM 964 O O . GLU A 1 122 ? -10.927 6.138 -2.123 1.00 93.94 122 GLU A O 1
ATOM 969 N N . LEU A 1 123 ? -9.780 4.395 -2.953 1.00 92.81 123 LEU A N 1
ATOM 970 C CA . LEU A 1 123 ? -9.609 3.717 -1.671 1.00 92.81 123 LEU A CA 1
ATOM 971 C C . LEU A 1 123 ? -8.824 4.574 -0.668 1.00 92.81 123 LEU A C 1
ATOM 973 O O . LEU A 1 123 ? -9.232 4.698 0.486 1.00 92.81 123 LEU A O 1
ATOM 977 N N . MET A 1 124 ? -7.729 5.195 -1.114 1.00 90.06 124 MET A N 1
ATOM 978 C CA . MET A 1 124 ? -6.925 6.100 -0.296 1.00 90.06 124 MET A CA 1
ATOM 979 C C . MET A 1 124 ? -7.722 7.346 0.105 1.00 90.06 124 MET A C 1
ATOM 981 O O . MET A 1 124 ? -7.640 7.762 1.254 1.00 90.06 124 MET A O 1
ATOM 985 N N . ALA A 1 125 ? -8.524 7.921 -0.795 1.00 91.25 125 ALA A N 1
ATOM 986 C CA . ALA A 1 125 ? -9.337 9.101 -0.504 1.00 91.25 125 ALA A CA 1
ATOM 987 C C . ALA A 1 125 ? -10.451 8.822 0.520 1.00 91.25 125 ALA A C 1
ATOM 989 O O . ALA A 1 125 ? -10.752 9.678 1.353 1.00 91.25 125 ALA A O 1
ATOM 990 N N . CYS A 1 126 ? -11.063 7.636 0.472 1.00 90.31 126 CYS A N 1
ATOM 991 C CA . CYS A 1 126 ? -12.141 7.259 1.385 1.00 90.31 126 CYS A CA 1
ATOM 992 C C . CYS A 1 126 ? -11.646 6.713 2.734 1.00 90.31 126 CYS A C 1
ATOM 994 O O . CYS A 1 126 ? -12.333 6.906 3.738 1.00 90.31 126 CYS A O 1
ATOM 996 N N . TYR A 1 127 ? -10.487 6.045 2.766 1.00 89.31 127 TYR A N 1
ATOM 997 C CA . TYR A 1 127 ? -10.025 5.251 3.913 1.00 89.31 127 TYR A CA 1
ATOM 998 C C . TYR A 1 127 ? -8.517 5.410 4.173 1.00 89.31 127 TYR A C 1
ATOM 1000 O O . TYR A 1 127 ? -7.769 4.435 4.177 1.00 89.31 127 TYR A O 1
ATOM 1008 N N . VAL A 1 128 ? -8.041 6.645 4.374 1.00 87.38 128 VAL A N 1
ATOM 1009 C CA . VAL A 1 128 ? -6.601 6.954 4.541 1.00 87.38 128 VAL A CA 1
ATOM 1010 C C . VAL A 1 128 ? -5.955 6.165 5.690 1.00 87.38 128 VAL A C 1
ATOM 1012 O O . VAL A 1 128 ? -4.837 5.664 5.553 1.00 87.38 128 VAL A O 1
ATOM 1015 N N . GLU A 1 129 ? -6.628 6.076 6.839 1.00 85.81 129 GLU A N 1
ATOM 1016 C CA . GLU A 1 129 ? -6.089 5.431 8.044 1.00 85.81 129 GLU A CA 1
ATOM 1017 C C . GLU A 1 129 ? -5.955 3.922 7.843 1.00 85.81 129 GLU A C 1
ATOM 1019 O O . GLU A 1 129 ? -4.898 3.344 8.102 1.00 85.81 129 GLU A O 1
ATOM 1024 N N . GLU A 1 130 ? -6.995 3.283 7.315 1.00 86.25 130 GLU A N 1
ATOM 1025 C CA . GLU A 1 130 ? -7.009 1.854 7.029 1.00 86.25 130 GLU A CA 1
ATOM 1026 C C . GLU A 1 130 ? -6.071 1.494 5.876 1.00 86.25 130 GLU A C 1
ATOM 1028 O O . GLU A 1 130 ? -5.401 0.464 5.936 1.00 86.25 130 GLU A O 1
ATOM 1033 N N . PHE A 1 131 ? -5.939 2.362 4.869 1.00 85.94 131 PHE A N 1
ATOM 1034 C CA . PHE A 1 131 ? -4.972 2.197 3.784 1.00 85.94 131 PHE A CA 1
ATOM 1035 C C . PHE A 1 131 ? -3.540 2.079 4.327 1.00 85.94 131 PHE A C 1
ATOM 1037 O O . PHE A 1 131 ? -2.772 1.220 3.881 1.00 85.94 131 PHE A O 1
ATOM 1044 N N . LYS A 1 132 ? -3.201 2.892 5.340 1.00 85.56 132 LYS A N 1
ATOM 1045 C CA . LYS A 1 132 ? -1.917 2.829 6.054 1.00 85.56 132 LYS A CA 1
ATOM 1046 C C . LYS A 1 132 ? -1.829 1.599 6.957 1.00 85.56 132 LYS A C 1
ATOM 1048 O O . LYS A 1 132 ? -0.880 0.829 6.834 1.00 85.56 132 LYS A O 1
ATOM 1053 N N . MET A 1 133 ? -2.816 1.377 7.830 1.00 82.44 133 MET A N 1
ATOM 1054 C CA . MET A 1 133 ? -2.803 0.261 8.787 1.00 82.44 133 MET A CA 1
ATOM 1055 C C . MET A 1 133 ? -2.710 -1.105 8.102 1.00 82.44 133 MET A C 1
ATOM 1057 O O . MET A 1 133 ? -1.970 -1.977 8.552 1.00 82.44 133 MET A O 1
ATOM 1061 N N . CYS A 1 134 ? -3.433 -1.292 7.000 1.00 82.88 134 CYS A N 1
ATOM 1062 C CA . CYS A 1 134 ? -3.457 -2.545 6.253 1.00 82.88 134 CYS A CA 1
ATOM 1063 C C . CYS A 1 134 ? -2.351 -2.638 5.194 1.00 82.88 134 CYS A C 1
ATOM 1065 O O . CYS A 1 134 ? -2.344 -3.595 4.424 1.00 82.88 134 CYS A O 1
ATOM 1067 N N . SER A 1 135 ? -1.415 -1.678 5.147 1.00 86.25 135 SER A N 1
ATOM 1068 C CA . SER A 1 135 ? -0.297 -1.686 4.194 1.00 86.25 135 SER A CA 1
ATOM 1069 C C . SER A 1 135 ? -0.756 -1.830 2.737 1.00 86.25 135 SER A C 1
ATOM 1071 O O . SER A 1 135 ? -0.123 -2.506 1.926 1.00 86.25 135 SER A O 1
ATOM 1073 N N . VAL A 1 136 ? -1.872 -1.189 2.383 1.00 89.44 136 VAL A N 1
ATOM 1074 C CA . VAL A 1 136 ? -2.522 -1.368 1.076 1.00 89.44 136 VAL A CA 1
ATOM 1075 C C . VAL A 1 136 ? -1.635 -0.881 -0.075 1.00 89.44 136 VAL A C 1
ATOM 1077 O O . VAL A 1 136 ? -1.677 -1.450 -1.163 1.00 89.44 136 VAL A O 1
ATOM 1080 N N . ALA A 1 137 ? -0.744 0.082 0.178 1.00 90.25 137 ALA A N 1
ATOM 1081 C CA . ALA A 1 137 ? 0.279 0.513 -0.776 1.00 90.25 137 ALA A CA 1
ATOM 1082 C C . ALA A 1 137 ? 1.155 -0.649 -1.289 1.00 90.25 137 ALA A C 1
ATOM 1084 O O . ALA A 1 137 ? 1.478 -0.709 -2.473 1.00 90.25 137 ALA A O 1
ATOM 1085 N N . TRP A 1 138 ? 1.499 -1.617 -0.434 1.00 90.44 138 TRP A N 1
ATOM 1086 C CA . TRP A 1 138 ? 2.262 -2.800 -0.846 1.00 90.44 138 TRP A CA 1
ATOM 1087 C C . TRP A 1 138 ? 1.465 -3.716 -1.772 1.00 90.44 138 TRP A C 1
ATOM 1089 O O . TRP A 1 138 ? 2.007 -4.286 -2.720 1.00 90.44 138 TRP A O 1
ATOM 1099 N N . ILE A 1 139 ? 0.162 -3.829 -1.523 1.00 92.94 139 ILE A N 1
ATOM 1100 C CA . ILE A 1 139 ? -0.750 -4.595 -2.372 1.00 92.94 139 ILE A CA 1
ATOM 1101 C C . ILE A 1 139 ? -0.861 -3.914 -3.739 1.00 92.94 139 ILE A C 1
ATOM 1103 O O . ILE A 1 139 ? -0.703 -4.575 -4.765 1.00 92.94 139 ILE A O 1
ATOM 1107 N N . ALA A 1 140 ? -1.037 -2.590 -3.757 1.00 93.88 140 ALA A N 1
ATOM 1108 C CA . ALA A 1 140 ? -1.056 -1.798 -4.982 1.00 93.88 140 ALA A CA 1
ATOM 1109 C C . ALA A 1 140 ? 0.240 -1.966 -5.788 1.00 93.88 140 ALA A C 1
ATOM 1111 O O . ALA A 1 140 ? 0.180 -2.257 -6.979 1.00 93.88 140 ALA A O 1
ATOM 1112 N N . CYS A 1 141 ? 1.402 -1.885 -5.129 1.00 93.00 141 CYS A N 1
ATOM 1113 C CA . CYS A 1 141 ? 2.709 -2.125 -5.744 1.00 93.00 141 CYS A CA 1
ATOM 1114 C C . CYS A 1 141 ? 2.781 -3.500 -6.427 1.00 93.00 141 CYS A C 1
ATOM 1116 O O . CYS A 1 141 ? 3.248 -3.610 -7.560 1.00 93.00 141 CYS A O 1
ATOM 1118 N N . ARG A 1 142 ? 2.278 -4.550 -5.769 1.00 93.44 142 ARG A N 1
ATOM 1119 C CA . ARG A 1 142 ? 2.296 -5.917 -6.302 1.00 93.44 142 ARG A CA 1
ATOM 1120 C C . ARG A 1 142 ? 1.457 -6.074 -7.572 1.00 93.44 142 ARG A C 1
ATOM 1122 O O . ARG A 1 142 ? 1.910 -6.740 -8.497 1.00 93.44 142 ARG A O 1
ATOM 1129 N N . PHE A 1 143 ? 0.265 -5.482 -7.621 1.00 94.94 143 PHE A N 1
ATOM 1130 C CA . PHE A 1 143 ? -0.579 -5.515 -8.823 1.00 94.94 143 PHE A CA 1
ATOM 1131 C C . PHE A 1 143 ? -0.053 -4.591 -9.929 1.00 94.94 143 PHE A C 1
ATOM 1133 O O . PHE A 1 143 ? -0.163 -4.910 -11.110 1.00 94.94 143 PHE A O 1
ATOM 1140 N N . ALA A 1 144 ? 0.561 -3.464 -9.564 1.00 95.75 144 ALA A N 1
ATOM 1141 C CA . ALA A 1 144 ? 1.118 -2.514 -10.522 1.00 95.75 144 ALA A CA 1
ATOM 1142 C C . ALA A 1 144 ? 2.362 -3.057 -11.233 1.00 95.75 144 ALA A C 1
ATOM 1144 O O . ALA A 1 144 ? 2.560 -2.782 -12.413 1.00 95.75 144 ALA A O 1
ATOM 1145 N N . HIS A 1 145 ? 3.192 -3.830 -10.529 1.00 94.94 145 HIS A N 1
ATOM 1146 C CA . HIS A 1 145 ? 4.465 -4.346 -11.029 1.00 94.94 145 HIS A CA 1
ATOM 1147 C C . HIS A 1 145 ? 4.379 -5.025 -12.417 1.00 94.94 145 HIS A C 1
ATOM 1149 O O . HIS A 1 145 ? 5.057 -4.553 -13.334 1.00 94.94 145 HIS A O 1
ATOM 1155 N N . PRO A 1 146 ? 3.557 -6.073 -12.649 1.00 95.31 146 PRO A N 1
ATOM 1156 C CA . PRO A 1 146 ? 3.487 -6.721 -13.963 1.00 95.31 146 PRO A CA 1
ATOM 1157 C C . PRO A 1 146 ? 2.969 -5.785 -15.068 1.00 95.31 146 PRO A C 1
ATOM 1159 O O . PRO A 1 146 ? 3.464 -5.826 -16.195 1.00 95.31 146 PRO A O 1
ATOM 1162 N N . LEU A 1 147 ? 2.023 -4.900 -14.742 1.00 95.94 147 LEU A N 1
ATOM 1163 C CA . LEU A 1 147 ? 1.466 -3.926 -15.685 1.00 95.94 147 LEU A CA 1
ATOM 1164 C C . LEU A 1 147 ? 2.508 -2.873 -16.084 1.00 95.94 147 LEU A C 1
ATOM 1166 O O . LEU A 1 147 ? 2.627 -2.516 -17.254 1.00 95.94 147 LEU A O 1
ATOM 1170 N N . LEU A 1 148 ? 3.304 -2.402 -15.125 1.00 96.12 148 LEU A N 1
ATOM 1171 C CA . LEU A 1 148 ? 4.372 -1.438 -15.366 1.00 96.12 148 LEU A CA 1
ATOM 1172 C C . LEU A 1 148 ? 5.528 -2.053 -16.155 1.00 96.12 148 LEU A C 1
ATOM 1174 O O . LEU A 1 148 ? 6.038 -1.399 -17.061 1.00 96.12 148 LEU A O 1
ATOM 1178 N N . ILE A 1 149 ? 5.893 -3.314 -15.901 1.00 95.50 149 ILE A N 1
ATOM 1179 C CA . ILE A 1 149 ? 6.859 -4.031 -16.749 1.00 95.50 149 ILE A CA 1
ATOM 1180 C C . ILE A 1 149 ? 6.397 -4.036 -18.207 1.00 95.50 149 ILE A C 1
ATOM 1182 O O . ILE A 1 149 ? 7.205 -3.792 -19.102 1.00 95.50 149 ILE A O 1
ATOM 1186 N N . GLN A 1 150 ? 5.107 -4.275 -18.454 1.00 94.50 150 GLN A N 1
ATOM 1187 C CA . GLN A 1 150 ? 4.555 -4.252 -19.806 1.00 94.50 150 GLN A CA 1
ATOM 1188 C C . GLN A 1 150 ? 4.605 -2.845 -20.424 1.00 94.50 150 GLN A C 1
ATOM 1190 O O . GLN A 1 150 ? 4.974 -2.706 -21.587 1.00 94.50 150 GLN A O 1
ATOM 1195 N N . VAL A 1 151 ? 4.280 -1.798 -19.659 1.00 94.75 151 VAL A N 1
ATOM 1196 C CA . VAL A 1 151 ? 4.338 -0.401 -20.135 1.00 94.75 151 VAL A CA 1
ATOM 1197 C C . VAL A 1 151 ? 5.764 0.018 -20.493 1.00 94.75 151 VAL A C 1
ATOM 1199 O O . VAL A 1 151 ? 5.979 0.654 -21.522 1.00 94.75 151 VAL A O 1
ATOM 1202 N N . PHE A 1 152 ? 6.745 -0.349 -19.669 1.00 95.25 152 PHE A N 1
ATOM 1203 C CA . PHE A 1 152 ? 8.154 -0.004 -19.871 1.00 95.25 152 PHE A CA 1
ATOM 1204 C C . PHE A 1 152 ? 8.920 -1.027 -20.721 1.00 95.25 152 PHE A C 1
ATOM 1206 O O . PHE A 1 152 ? 10.142 -0.927 -20.875 1.00 95.25 152 PHE A O 1
ATOM 1213 N N . GLN A 1 153 ? 8.230 -2.000 -21.317 1.00 94.44 153 GLN A N 1
ATOM 1214 C CA . GLN A 1 153 ? 8.867 -3.016 -22.139 1.00 94.44 153 GLN A CA 1
ATOM 1215 C C . GLN A 1 153 ? 9.552 -2.380 -23.359 1.00 94.44 153 GLN A C 1
ATOM 1217 O O . GLN A 1 153 ? 8.927 -1.717 -24.182 1.00 94.44 153 GLN A O 1
ATOM 1222 N N . GLY A 1 154 ? 10.863 -2.602 -23.490 1.00 92.19 154 GLY A N 1
ATOM 1223 C CA . GLY A 1 154 ? 11.657 -2.066 -24.600 1.00 92.19 154 GLY A CA 1
ATOM 1224 C C . GLY A 1 154 ? 11.972 -0.570 -24.503 1.00 92.19 154 GLY A C 1
ATOM 1225 O O . GLY A 1 154 ? 12.582 -0.024 -25.424 1.00 92.19 154 GLY A O 1
ATOM 1226 N N . TRP A 1 155 ? 11.606 0.091 -23.402 1.00 96.00 155 TRP A N 1
ATOM 1227 C CA . TRP A 1 155 ? 11.943 1.490 -23.179 1.00 96.00 155 TRP A CA 1
ATOM 1228 C C . TRP A 1 155 ? 13.465 1.704 -23.133 1.00 96.00 155 TRP A C 1
ATOM 1230 O O . TRP A 1 155 ? 14.209 0.926 -22.533 1.00 96.00 155 TRP A O 1
ATOM 1240 N N . GLN A 1 156 ? 13.918 2.784 -23.774 1.00 94.06 156 GLN A N 1
ATOM 1241 C CA . GLN A 1 156 ? 15.315 3.222 -23.819 1.00 94.06 156 GLN A CA 1
ATOM 1242 C C . GLN A 1 156 ? 15.458 4.560 -23.066 1.00 94.06 156 GLN A C 1
ATOM 1244 O O . GLN A 1 156 ? 15.327 5.621 -23.688 1.00 94.06 156 GLN A O 1
ATOM 1249 N N . PRO A 1 157 ? 15.731 4.536 -21.746 1.00 93.81 157 PRO A N 1
ATOM 1250 C CA . PRO A 1 157 ? 15.816 5.726 -20.896 1.00 93.81 157 PRO A CA 1
ATOM 1251 C C . PRO A 1 157 ? 16.709 6.852 -21.424 1.00 93.81 157 PRO A C 1
ATOM 1253 O O . PRO A 1 157 ? 16.370 8.021 -21.284 1.00 93.81 157 PRO A O 1
ATOM 1256 N N . LEU A 1 158 ? 17.833 6.514 -22.064 1.00 93.94 158 LEU A N 1
ATOM 1257 C CA . LEU A 1 158 ? 18.800 7.503 -22.559 1.00 93.94 158 LEU A CA 1
ATOM 1258 C C . LEU A 1 158 ? 18.393 8.146 -23.895 1.00 93.94 158 LEU A C 1
ATOM 1260 O O . LEU A 1 158 ? 18.934 9.184 -24.269 1.00 93.94 158 LEU A O 1
ATOM 1264 N N . GLN A 1 159 ? 17.452 7.537 -24.622 1.00 93.50 159 GLN A N 1
ATOM 1265 C CA . GLN A 1 159 ? 16.927 8.077 -25.880 1.00 93.50 159 GLN A CA 1
ATOM 1266 C C . GLN A 1 159 ? 15.643 8.875 -25.652 1.00 93.50 159 GLN A C 1
ATOM 1268 O O . GLN A 1 159 ? 15.486 9.959 -26.208 1.00 93.50 159 GLN A O 1
ATOM 1273 N N . ASN A 1 160 ? 14.734 8.349 -24.826 1.00 93.44 160 ASN A N 1
ATOM 1274 C CA . ASN A 1 160 ? 13.471 8.997 -24.492 1.00 93.44 160 ASN A CA 1
ATOM 1275 C C . ASN A 1 160 ? 13.253 9.019 -22.969 1.00 93.44 160 ASN A C 1
ATOM 1277 O O . 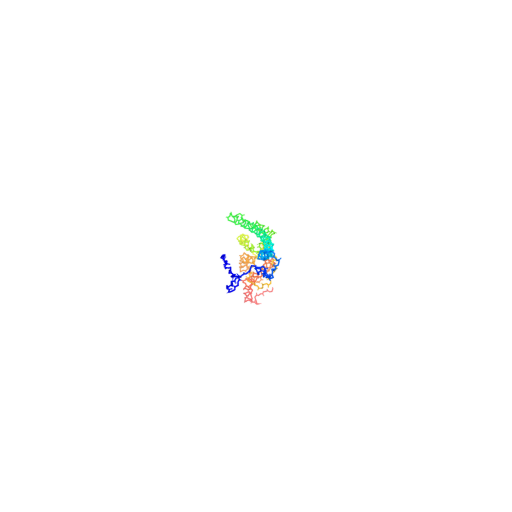ASN A 1 160 ? 12.477 8.209 -22.451 1.00 93.44 160 ASN A O 1
ATOM 1281 N N . PRO A 1 161 ? 13.918 9.936 -22.245 1.00 92.50 161 PRO A N 1
ATOM 1282 C CA . PRO A 1 161 ? 13.802 10.023 -20.793 1.00 92.50 161 PRO A CA 1
ATOM 1283 C C . PRO A 1 161 ? 12.429 10.521 -20.328 1.00 92.50 161 PRO A C 1
ATOM 1285 O O . PRO A 1 161 ? 12.074 10.298 -19.183 1.00 92.50 161 PRO A O 1
ATOM 1288 N N . LEU A 1 162 ? 11.626 11.163 -21.181 1.00 94.31 162 LEU A N 1
ATOM 1289 C CA . LEU A 1 162 ? 10.327 11.720 -20.774 1.00 94.31 162 LEU A CA 1
ATOM 1290 C C . LEU A 1 162 ? 9.204 10.674 -20.710 1.00 94.31 162 LEU A C 1
ATOM 1292 O O . LEU A 1 162 ? 8.126 10.940 -20.178 1.00 94.31 162 LEU A O 1
ATOM 1296 N N . PHE A 1 163 ? 9.433 9.484 -21.266 1.00 95.31 163 PHE A N 1
ATOM 1297 C CA . PHE A 1 163 ? 8.438 8.421 -21.275 1.00 95.31 163 PHE A CA 1
ATOM 1298 C C . PHE A 1 163 ? 8.126 7.936 -19.855 1.00 95.31 163 PHE A C 1
ATOM 1300 O O . PHE A 1 163 ? 9.026 7.594 -19.094 1.00 95.31 163 PHE A O 1
ATOM 1307 N N . GLY A 1 164 ? 6.837 7.875 -19.517 1.00 91.62 164 GLY A N 1
ATOM 1308 C CA . GLY A 1 164 ? 6.367 7.318 -18.250 1.00 91.62 164 GLY A CA 1
ATOM 1309 C C . GLY A 1 164 ? 6.498 8.238 -17.032 1.00 91.62 164 GLY A C 1
ATOM 1310 O O . GLY A 1 164 ? 6.144 7.802 -15.939 1.00 91.62 164 GLY A O 1
ATOM 1311 N N . LEU A 1 165 ? 6.936 9.495 -17.196 1.00 94.50 165 LEU A N 1
ATOM 1312 C CA . LEU A 1 165 ? 7.034 10.460 -16.089 1.00 94.50 165 LEU A CA 1
ATOM 1313 C C . LEU A 1 165 ? 5.682 10.701 -15.406 1.00 94.50 165 LEU A C 1
ATOM 1315 O O . LEU A 1 165 ? 5.596 10.637 -14.184 1.00 94.50 165 LEU A O 1
ATOM 1319 N N . GLU A 1 166 ? 4.624 10.944 -16.184 1.00 94.31 166 GLU A N 1
ATOM 1320 C CA . GLU A 1 166 ? 3.277 11.192 -15.649 1.00 94.31 166 GLU A CA 1
ATOM 1321 C C . GLU A 1 166 ? 2.751 9.974 -14.886 1.00 94.31 166 GLU A C 1
ATOM 1323 O O . GLU A 1 166 ? 2.332 10.093 -13.736 1.00 94.31 166 GLU A O 1
ATOM 1328 N N . VAL A 1 167 ? 2.874 8.792 -15.498 1.00 94.69 167 VAL A N 1
ATOM 1329 C CA . VAL A 1 167 ? 2.479 7.513 -14.898 1.00 94.69 167 VAL A CA 1
ATOM 1330 C C . VAL A 1 167 ? 3.197 7.322 -13.564 1.00 94.69 167 VAL A C 1
ATOM 1332 O O . VAL A 1 167 ? 2.555 7.154 -12.530 1.00 94.69 167 VAL A O 1
ATOM 1335 N N . MET A 1 168 ? 4.529 7.400 -13.558 1.00 95.00 168 MET A N 1
ATOM 1336 C CA . MET A 1 168 ? 5.312 7.183 -12.343 1.00 95.00 168 MET A CA 1
ATOM 1337 C C . MET A 1 168 ? 5.084 8.267 -11.291 1.00 95.00 168 MET A C 1
ATOM 1339 O O . MET A 1 168 ? 5.118 7.948 -10.107 1.00 95.00 168 MET A O 1
ATOM 1343 N N . SER A 1 169 ? 4.784 9.508 -11.684 1.00 94.38 169 SER A N 1
ATOM 1344 C CA . SER A 1 169 ? 4.385 10.559 -10.743 1.00 94.38 169 SER A CA 1
ATOM 1345 C C . SER A 1 169 ? 3.093 10.197 -10.016 1.00 94.38 169 SER A C 1
ATOM 1347 O O . SER A 1 169 ? 3.053 10.257 -8.792 1.00 94.38 169 SER A O 1
ATOM 1349 N N . SER A 1 170 ? 2.057 9.750 -10.731 1.00 93.81 170 SER A N 1
ATOM 1350 C CA . SER A 1 170 ? 0.797 9.354 -10.089 1.00 93.81 170 SER A CA 1
ATOM 135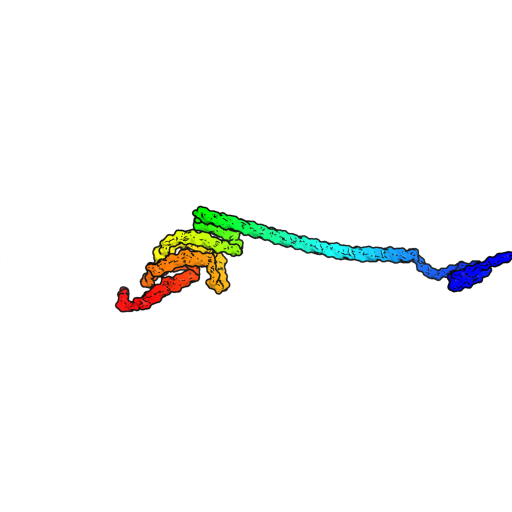1 C C . SER A 1 170 ? 0.961 8.141 -9.169 1.00 93.81 170 SER A C 1
ATOM 1353 O O . SER A 1 170 ? 0.371 8.093 -8.089 1.00 93.81 170 SER A O 1
ATOM 1355 N N . TRP A 1 171 ? 1.800 7.176 -9.560 1.00 94.50 171 TRP A N 1
ATOM 1356 C CA . TRP A 1 171 ? 2.141 6.033 -8.710 1.00 94.50 171 TRP A CA 1
ATOM 1357 C C . TRP A 1 171 ? 2.979 6.435 -7.496 1.00 94.50 171 TRP A C 1
ATOM 1359 O O . TRP A 1 171 ? 2.794 5.870 -6.420 1.00 94.50 171 TRP A O 1
ATOM 1369 N N . LYS A 1 172 ? 3.862 7.428 -7.629 1.00 91.81 172 LYS A N 1
ATOM 1370 C CA . LYS A 1 172 ? 4.614 7.992 -6.507 1.00 91.81 172 LYS A CA 1
ATOM 1371 C C . LYS A 1 172 ? 3.680 8.621 -5.481 1.00 91.81 172 LYS A C 1
ATOM 1373 O O . LYS A 1 172 ? 3.783 8.292 -4.301 1.00 91.81 172 LYS A O 1
ATOM 1378 N N . ASP A 1 173 ? 2.754 9.463 -5.930 1.00 90.00 173 ASP A N 1
ATOM 1379 C CA . ASP A 1 173 ? 1.811 10.160 -5.051 1.00 90.00 173 ASP A CA 1
ATOM 1380 C C . ASP A 1 173 ? 0.941 9.169 -4.260 1.00 90.00 173 ASP A C 1
ATOM 1382 O O . ASP A 1 173 ? 0.706 9.356 -3.067 1.00 90.00 173 ASP A O 1
ATOM 1386 N N . LEU A 1 174 ? 0.532 8.067 -4.898 1.00 90.56 174 LEU A N 1
ATOM 1387 C CA . LEU A 1 174 ? -0.230 6.993 -4.259 1.00 90.56 174 LEU A CA 1
ATOM 1388 C C . LEU A 1 174 ? 0.606 6.154 -3.272 1.00 90.56 174 LEU A C 1
ATOM 1390 O O . LEU A 1 174 ? 0.133 5.819 -2.188 1.00 90.56 174 LEU A O 1
ATOM 1394 N N . LEU A 1 175 ? 1.822 5.752 -3.659 1.00 87.75 175 LEU A N 1
ATOM 1395 C CA . LEU A 1 175 ? 2.606 4.736 -2.940 1.00 87.75 175 LEU A CA 1
ATOM 1396 C C . LEU A 1 175 ? 3.544 5.304 -1.876 1.00 87.75 175 LEU A C 1
ATOM 1398 O O . LEU A 1 175 ? 3.904 4.590 -0.939 1.00 87.75 175 LEU A O 1
ATOM 1402 N N . GLN A 1 176 ? 3.980 6.551 -2.034 1.00 79.69 176 GLN A N 1
ATOM 1403 C CA . GLN A 1 176 ? 4.818 7.231 -1.054 1.00 79.69 176 GLN A CA 1
ATOM 1404 C C . GLN A 1 176 ? 3.961 7.963 -0.013 1.00 79.69 176 GLN A C 1
ATOM 1406 O O . GLN A 1 176 ? 4.322 7.967 1.161 1.00 79.69 176 GLN A O 1
ATOM 1411 N N . GLY A 1 177 ? 2.805 8.508 -0.419 1.00 65.12 177 GLY A N 1
ATOM 1412 C CA . GLY A 1 177 ? 1.886 9.251 0.447 1.00 65.12 177 GLY A CA 1
ATOM 1413 C C . GLY A 1 177 ? 2.536 10.438 1.174 1.00 65.12 177 GLY A C 1
ATOM 1414 O O . GLY A 1 177 ? 3.712 10.744 0.993 1.00 65.12 177 GLY A O 1
ATOM 1415 N N . ASP A 1 178 ? 1.779 11.091 2.062 1.00 53.91 178 ASP A N 1
ATOM 1416 C CA . ASP A 1 178 ? 2.300 12.105 3.000 1.00 53.91 178 ASP A CA 1
ATOM 1417 C C . ASP A 1 178 ? 3.030 11.438 4.182 1.00 53.91 178 ASP A C 1
ATOM 1419 O O . ASP A 1 178 ? 2.842 11.771 5.355 1.00 53.91 178 ASP A O 1
ATOM 1423 N N . LEU A 1 179 ? 3.815 10.398 3.885 1.00 52.28 179 LEU A N 1
ATOM 1424 C CA . LEU A 1 179 ? 4.850 9.932 4.787 1.00 52.28 179 LEU A CA 1
ATOM 1425 C C . LEU A 1 179 ? 5.894 11.042 4.783 1.00 52.28 179 LEU A C 1
ATOM 1427 O O . LEU A 1 179 ? 6.842 11.020 3.996 1.00 52.28 179 LEU A O 1
ATOM 1431 N N . ALA A 1 180 ? 5.674 12.049 5.636 1.00 42.84 180 ALA A N 1
ATOM 1432 C CA . ALA A 1 180 ? 6.744 12.893 6.130 1.00 42.84 180 ALA A CA 1
ATOM 1433 C C . ALA A 1 180 ? 7.892 11.939 6.419 1.00 42.84 180 ALA A C 1
ATOM 1435 O O . ALA A 1 180 ? 7.719 11.058 7.256 1.00 42.84 180 ALA A O 1
ATOM 1436 N N . TYR A 1 181 ? 8.947 12.051 5.610 1.00 43.81 181 TYR A N 1
ATOM 1437 C CA . TYR A 1 181 ? 10.161 11.251 5.646 1.00 43.81 181 TYR A CA 1
ATOM 1438 C C . TYR A 1 181 ? 10.434 10.880 7.100 1.00 43.81 181 TYR A C 1
ATOM 1440 O O . TYR A 1 181 ? 10.849 11.749 7.870 1.00 43.81 181 TYR A O 1
ATOM 1448 N N . ASP A 1 182 ? 10.032 9.670 7.507 1.00 39.06 182 ASP A N 1
ATOM 1449 C CA . ASP A 1 182 ? 10.018 9.346 8.923 1.00 39.06 182 ASP A CA 1
ATOM 1450 C C . ASP A 1 182 ? 11.490 9.294 9.297 1.00 39.06 182 ASP A C 1
ATOM 1452 O O . ASP A 1 182 ? 12.249 8.456 8.814 1.00 39.06 182 ASP A O 1
ATOM 1456 N N . PHE A 1 183 ? 11.929 10.287 10.068 1.00 39.88 183 PHE A N 1
ATOM 1457 C CA . PHE A 1 183 ? 13.314 10.452 10.496 1.00 39.88 183 PHE A CA 1
ATOM 1458 C C . PHE A 1 183 ? 13.743 9.323 11.452 1.00 39.88 183 PHE A C 1
ATOM 1460 O O . PHE A 1 183 ? 14.821 9.394 12.047 1.00 39.88 183 PHE A O 1
ATOM 1467 N N . SER A 1 184 ? 12.944 8.257 11.596 1.00 41.84 184 SER A N 1
ATOM 1468 C CA . SER A 1 184 ? 13.462 6.933 11.908 1.00 41.84 184 SER A CA 1
ATOM 1469 C C . SER A 1 184 ? 14.453 6.560 10.805 1.00 41.84 184 SER A C 1
ATOM 1471 O O . SER A 1 184 ? 14.063 6.082 9.746 1.00 41.84 184 SER A O 1
ATOM 1473 N N . GLY A 1 185 ? 15.732 6.865 11.034 1.00 38.94 185 GLY A N 1
ATOM 1474 C CA . GLY A 1 185 ? 16.857 6.652 10.123 1.00 38.94 185 GLY A CA 1
ATOM 1475 C C . GLY A 1 185 ? 17.164 5.183 9.845 1.00 38.94 185 GLY A C 1
ATOM 1476 O O . GLY A 1 185 ? 18.316 4.772 9.938 1.00 38.94 185 GLY A O 1
ATOM 1477 N N . ASP A 1 186 ? 16.143 4.408 9.504 1.00 40.31 186 ASP A N 1
ATOM 1478 C CA . ASP A 1 186 ? 16.275 3.087 8.941 1.00 40.31 186 ASP A CA 1
ATOM 1479 C C . ASP A 1 186 ? 16.298 3.249 7.422 1.00 40.31 186 ASP A C 1
ATOM 1481 O O . ASP A 1 186 ? 15.282 3.281 6.729 1.00 40.31 186 ASP A O 1
ATOM 1485 N N . VAL A 1 187 ? 17.517 3.399 6.909 1.00 44.72 187 VAL A N 1
ATOM 1486 C CA . VAL A 1 187 ? 17.864 3.419 5.478 1.00 44.72 187 VAL A CA 1
ATOM 1487 C C . VAL A 1 187 ? 17.421 2.118 4.767 1.00 44.72 187 VAL A C 1
ATOM 1489 O O . VAL A 1 187 ? 17.523 2.007 3.548 1.00 44.72 187 VAL A O 1
ATOM 1492 N N . GLU A 1 188 ? 16.881 1.145 5.510 1.00 42.69 188 GLU A N 1
ATOM 1493 C CA . GLU A 1 188 ? 16.541 -0.204 5.058 1.00 42.69 188 GLU A CA 1
ATOM 1494 C C . GLU A 1 188 ? 15.052 -0.450 4.767 1.00 42.69 188 GLU A C 1
ATOM 1496 O O . GLU A 1 188 ? 14.734 -1.417 4.070 1.00 42.69 188 GLU A O 1
ATOM 1501 N N . SER A 1 189 ? 14.118 0.405 5.205 1.00 51.53 189 SER A N 1
ATOM 1502 C CA . SER A 1 189 ? 12.707 0.217 4.834 1.00 51.53 189 SER A CA 1
ATOM 1503 C C . SER A 1 189 ? 12.466 0.727 3.411 1.00 51.53 189 SER A C 1
ATOM 1505 O O . SER A 1 189 ? 12.151 1.896 3.187 1.00 51.53 189 SER A O 1
ATOM 1507 N N . MET A 1 190 ? 12.643 -0.150 2.416 1.00 61.44 190 MET A N 1
ATOM 1508 C CA . MET A 1 190 ? 12.224 0.114 1.036 1.00 61.44 190 MET A CA 1
ATOM 1509 C C . MET A 1 190 ? 10.750 0.520 1.037 1.00 61.44 190 MET A C 1
ATOM 1511 O O . MET A 1 190 ? 9.871 -0.314 1.221 1.00 61.44 190 MET A O 1
ATOM 1515 N N . ALA A 1 191 ? 10.466 1.805 0.822 1.00 81.00 191 ALA A N 1
ATOM 1516 C CA . ALA A 1 191 ? 9.104 2.260 0.586 1.00 81.00 191 ALA A CA 1
ATOM 1517 C C . ALA A 1 191 ? 8.511 1.505 -0.626 1.00 81.00 191 ALA A C 1
ATOM 1519 O O . ALA A 1 191 ? 9.260 1.209 -1.564 1.00 81.00 191 ALA A O 1
ATOM 1520 N N . PRO A 1 192 ? 7.188 1.251 -0.679 1.00 88.81 192 PRO A N 1
ATOM 1521 C CA . PRO A 1 192 ? 6.559 0.525 -1.789 1.00 88.81 192 PRO A CA 1
ATOM 1522 C C . PRO A 1 192 ? 6.936 1.096 -3.164 1.00 88.81 192 PRO A C 1
ATOM 1524 O O . PRO A 1 192 ? 7.267 0.363 -4.093 1.00 88.81 192 PRO A O 1
ATOM 1527 N N . TYR A 1 193 ? 6.982 2.427 -3.271 1.00 91.94 193 TYR A N 1
ATOM 1528 C CA . TYR A 1 193 ? 7.429 3.113 -4.481 1.00 91.94 193 TYR A CA 1
ATOM 1529 C C . TYR A 1 193 ? 8.902 2.834 -4.825 1.00 91.94 193 TYR A C 1
ATOM 1531 O O . TYR A 1 193 ? 9.243 2.644 -5.990 1.00 91.94 193 TYR A O 1
ATOM 1539 N N . ALA A 1 194 ? 9.786 2.780 -3.824 1.00 91.38 194 ALA A N 1
ATOM 1540 C CA . ALA A 1 194 ? 11.204 2.522 -4.047 1.00 91.38 194 ALA A CA 1
ATOM 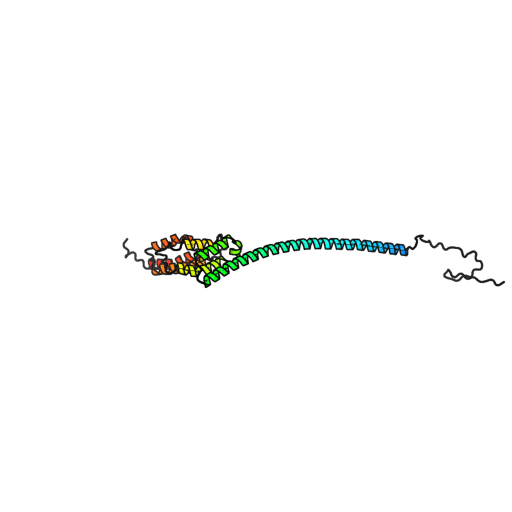1541 C C . ALA A 1 194 ? 11.457 1.108 -4.575 1.00 91.38 194 ALA A C 1
ATOM 1543 O O . ALA A 1 194 ? 12.234 0.942 -5.521 1.00 91.38 194 ALA A O 1
ATOM 1544 N N . GLN A 1 195 ? 10.735 0.119 -4.041 1.00 91.56 195 GLN A N 1
ATOM 1545 C CA . GLN A 1 195 ? 10.770 -1.238 -4.574 1.00 91.56 195 GLN A CA 1
ATOM 1546 C C . GLN A 1 195 ? 10.286 -1.258 -6.028 1.00 91.56 195 GLN A C 1
ATOM 1548 O O . GLN A 1 195 ? 10.995 -1.758 -6.899 1.00 91.56 195 GLN A O 1
ATOM 1553 N N . LEU A 1 196 ? 9.156 -0.615 -6.325 1.00 94.06 196 LEU A N 1
ATOM 1554 C CA . LEU A 1 196 ? 8.607 -0.575 -7.679 1.00 94.06 196 LEU A CA 1
ATOM 1555 C C . LEU A 1 196 ? 9.583 0.028 -8.702 1.00 94.06 196 LEU A C 1
ATOM 1557 O O . LEU A 1 196 ? 9.807 -0.545 -9.767 1.00 94.06 196 LEU A O 1
ATOM 1561 N N . VAL A 1 197 ? 10.212 1.160 -8.375 1.00 94.88 197 VAL A N 1
ATOM 1562 C CA . VAL A 1 197 ? 11.199 1.803 -9.259 1.00 94.88 197 VAL A CA 1
ATOM 1563 C C . VAL A 1 197 ? 12.451 0.933 -9.417 1.00 94.88 197 VAL A C 1
ATOM 1565 O O . VAL A 1 197 ? 12.975 0.809 -10.526 1.00 94.88 197 VAL A O 1
ATOM 1568 N N . SER A 1 198 ? 12.935 0.312 -8.339 1.00 93.56 198 SER A N 1
ATOM 1569 C CA . SER A 1 198 ? 14.123 -0.551 -8.402 1.00 93.56 198 SER A CA 1
ATOM 1570 C C . SER A 1 198 ? 13.901 -1.817 -9.234 1.00 93.56 198 SER A C 1
ATOM 1572 O O . SER A 1 198 ? 14.832 -2.294 -9.877 1.00 93.56 198 SER A O 1
ATOM 1574 N N . GLU A 1 199 ? 12.679 -2.337 -9.289 1.00 93.88 199 GLU A N 1
ATOM 1575 C CA . GLU A 1 199 ? 12.371 -3.528 -10.078 1.00 93.88 199 GLU A CA 1
ATOM 1576 C C . GLU A 1 199 ? 12.004 -3.210 -11.535 1.00 93.88 199 GLU A C 1
ATOM 1578 O O . GLU A 1 199 ? 12.353 -3.978 -12.429 1.00 93.88 199 GLU A O 1
ATOM 1583 N N . VAL A 1 200 ? 11.329 -2.085 -11.801 1.00 95.00 200 VAL A N 1
ATOM 1584 C CA . VAL A 1 200 ? 10.828 -1.750 -13.149 1.00 95.00 200 VAL A CA 1
ATOM 1585 C C . VAL A 1 200 ? 11.793 -0.848 -13.924 1.00 95.00 200 VAL A C 1
ATOM 1587 O O . VAL A 1 200 ? 12.090 -1.102 -15.090 1.00 95.00 200 VAL A O 1
ATOM 1590 N N . ILE A 1 201 ? 12.294 0.217 -13.294 1.00 95.50 201 ILE A N 1
ATOM 1591 C CA . ILE A 1 201 ? 13.036 1.293 -13.973 1.00 95.50 201 ILE A CA 1
ATOM 1592 C C . ILE A 1 201 ? 14.535 0.995 -14.003 1.00 95.50 201 ILE A C 1
ATOM 1594 O O . ILE A 1 201 ? 15.178 1.104 -15.051 1.00 95.50 201 ILE A O 1
ATOM 1598 N N . LEU A 1 202 ? 15.104 0.585 -12.866 1.00 94.56 202 LEU A N 1
ATOM 1599 C CA . LEU A 1 202 ? 16.546 0.365 -12.732 1.00 94.56 202 LEU A CA 1
ATOM 1600 C C . LEU A 1 202 ? 17.115 -0.644 -13.750 1.00 94.56 202 LEU A C 1
ATOM 1602 O O . LEU A 1 202 ? 18.184 -0.355 -14.299 1.00 94.56 202 LEU A O 1
ATOM 1606 N N . PRO A 1 203 ? 16.454 -1.775 -14.084 1.00 95.12 203 PRO A N 1
ATOM 1607 C CA . PRO A 1 203 ? 16.979 -2.688 -15.098 1.00 95.12 203 PRO A CA 1
ATOM 1608 C C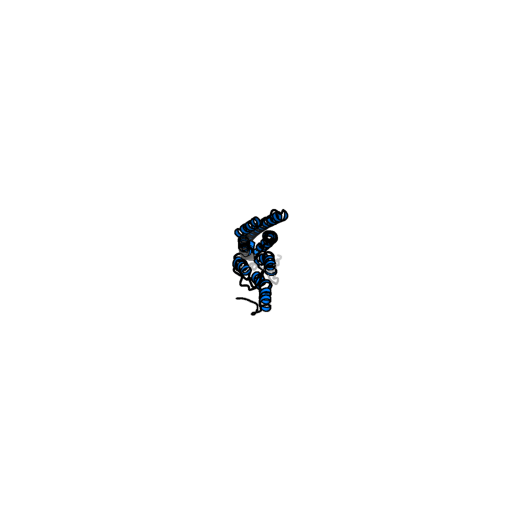 . PRO A 1 203 ? 17.126 -2.029 -16.474 1.00 95.12 203 PRO A C 1
ATOM 1610 O O . PRO 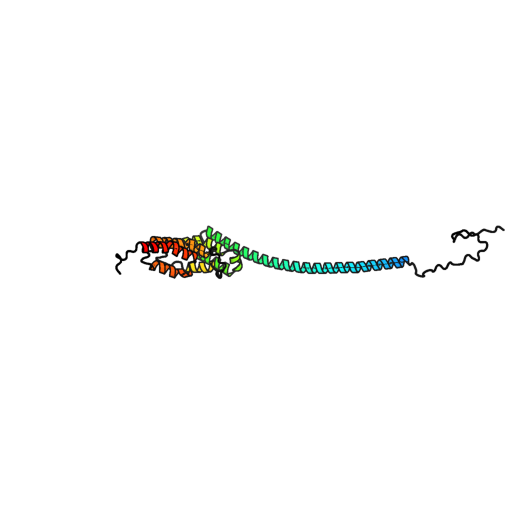A 1 203 ? 18.167 -2.189 -17.115 1.00 95.12 203 PRO A O 1
ATOM 1613 N N . ALA A 1 204 ? 16.137 -1.241 -16.909 1.00 94.69 204 ALA A N 1
ATOM 1614 C CA . ALA A 1 204 ? 16.175 -0.540 -18.195 1.00 94.69 204 ALA A CA 1
ATOM 1615 C C . ALA A 1 204 ? 17.304 0.505 -18.241 1.00 94.69 204 ALA A C 1
ATOM 1617 O O . ALA A 1 204 ? 18.036 0.600 -19.234 1.00 94.69 204 ALA A O 1
ATOM 1618 N N . VAL A 1 205 ? 17.495 1.244 -17.142 1.00 94.94 205 VAL A N 1
ATOM 1619 C CA . VAL A 1 205 ? 18.578 2.232 -16.997 1.00 94.94 205 VAL A CA 1
ATOM 1620 C C . VAL A 1 205 ? 19.939 1.548 -17.000 1.00 94.94 205 VAL A C 1
ATOM 1622 O O . VAL A 1 205 ? 20.838 1.979 -17.718 1.00 94.94 205 VAL A O 1
ATOM 1625 N N . ARG A 1 206 ? 20.096 0.443 -16.264 1.00 94.88 206 ARG A N 1
ATOM 1626 C CA . ARG A 1 206 ? 21.346 -0.323 -16.215 1.00 94.88 206 ARG A CA 1
ATOM 1627 C C . ARG A 1 206 ? 21.723 -0.885 -17.583 1.00 94.88 206 ARG A C 1
ATOM 1629 O O . ARG A 1 206 ? 22.885 -0.777 -17.974 1.00 94.88 206 ARG A O 1
ATOM 1636 N N . ILE A 1 207 ? 20.767 -1.459 -18.314 1.00 94.12 207 ILE A N 1
ATOM 1637 C CA . ILE A 1 207 ? 20.987 -1.968 -19.676 1.00 94.12 207 ILE A CA 1
ATOM 1638 C C . ILE A 1 207 ? 21.420 -0.824 -20.602 1.00 94.12 207 ILE A C 1
ATOM 1640 O O . ILE A 1 207 ? 22.451 -0.933 -21.267 1.00 94.12 207 ILE A O 1
ATOM 1644 N N . SER A 1 208 ? 20.688 0.292 -20.605 1.00 93.00 208 SER A N 1
ATOM 1645 C CA . SER A 1 208 ? 20.985 1.437 -21.477 1.00 93.00 208 SER A CA 1
ATOM 1646 C C . SER A 1 208 ? 22.328 2.085 -21.131 1.00 93.00 208 SER A C 1
ATOM 1648 O O . SER A 1 208 ? 23.154 2.317 -22.013 1.00 93.00 208 SER A O 1
ATOM 1650 N N . GLY A 1 209 ? 22.601 2.310 -19.847 1.00 91.56 209 GLY A N 1
ATOM 1651 C CA . GLY A 1 209 ? 23.853 2.899 -19.377 1.00 91.56 209 GLY A CA 1
ATOM 1652 C C . GLY A 1 209 ? 25.072 2.004 -19.606 1.00 91.56 209 GLY A C 1
ATOM 1653 O O . GLY A 1 209 ? 26.143 2.489 -19.960 1.00 91.56 209 GLY A O 1
ATOM 1654 N N . THR A 1 210 ? 24.925 0.683 -19.490 1.00 90.81 210 THR A N 1
ATOM 1655 C CA . THR A 1 210 ? 26.047 -0.232 -19.754 1.00 90.81 210 THR A CA 1
ATOM 1656 C C . THR A 1 210 ? 26.341 -0.334 -21.251 1.00 90.81 210 THR A C 1
ATOM 1658 O O . THR A 1 210 ? 27.508 -0.304 -21.646 1.00 90.81 210 THR A O 1
ATOM 1661 N N . ASN A 1 211 ? 25.302 -0.417 -22.086 1.00 90.81 211 ASN A N 1
ATOM 1662 C CA . ASN A 1 211 ? 25.457 -0.751 -23.502 1.00 90.81 211 ASN A CA 1
ATOM 1663 C C . ASN A 1 211 ? 25.618 0.460 -24.423 1.00 90.81 211 ASN A C 1
ATOM 1665 O O . ASN A 1 211 ? 26.298 0.346 -25.436 1.00 90.81 211 ASN A O 1
ATOM 1669 N N . SER A 1 212 ? 24.977 1.588 -24.109 1.00 89.00 212 SER A N 1
ATOM 1670 C CA . SER A 1 212 ? 24.875 2.729 -25.033 1.00 89.00 212 SER A CA 1
ATOM 1671 C C . SER A 1 212 ? 25.478 4.026 -24.508 1.00 89.00 212 SER A C 1
ATOM 1673 O O . SER A 1 212 ? 25.774 4.909 -25.304 1.00 89.00 212 SER A O 1
ATOM 1675 N N . TRP A 1 213 ? 25.687 4.153 -23.194 1.00 94.25 213 TRP A N 1
ATOM 1676 C CA . TRP A 1 213 ? 26.282 5.361 -22.631 1.00 94.25 213 TRP A CA 1
ATOM 1677 C C . TRP A 1 213 ? 27.812 5.330 -22.660 1.00 94.25 213 TRP A C 1
ATOM 1679 O O . TRP A 1 213 ? 28.452 4.336 -22.276 1.00 94.25 213 TRP A O 1
ATOM 1689 N N . GLU A 1 214 ? 28.383 6.465 -23.059 1.00 90.50 214 GLU A N 1
ATOM 1690 C CA . GLU A 1 214 ? 29.812 6.741 -23.060 1.00 90.50 214 GLU A CA 1
ATOM 1691 C C . GLU A 1 214 ? 30.118 7.918 -22.133 1.00 90.50 214 GLU A C 1
ATOM 1693 O O . GLU A 1 214 ? 29.520 8.981 -22.242 1.00 90.50 214 GLU A O 1
ATOM 1698 N N . ALA A 1 215 ? 31.116 7.768 -21.261 1.00 89.94 215 ALA A N 1
ATOM 1699 C CA . ALA A 1 215 ? 31.530 8.825 -20.332 1.00 89.94 215 ALA A CA 1
ATOM 1700 C C . ALA A 1 215 ? 31.995 10.122 -21.024 1.00 89.94 215 ALA A C 1
ATOM 1702 O O . ALA A 1 215 ? 31.988 11.185 -20.410 1.00 89.94 215 ALA A O 1
ATOM 1703 N N . ARG A 1 216 ? 32.417 10.027 -22.291 1.00 87.12 216 ARG A N 1
ATOM 1704 C CA . ARG A 1 216 ? 32.857 11.163 -23.114 1.00 87.12 216 ARG A CA 1
ATOM 1705 C C . ARG A 1 216 ? 31.693 11.994 -23.657 1.00 87.12 216 ARG A C 1
ATOM 1707 O O . ARG A 1 216 ? 31.905 13.150 -23.999 1.00 87.12 216 ARG A O 1
ATOM 1714 N N . ASP A 1 217 ? 30.495 11.417 -23.704 1.00 91.06 217 ASP A N 1
ATOM 1715 C CA . ASP A 1 217 ? 29.248 12.102 -24.034 1.00 91.06 217 ASP A CA 1
ATOM 1716 C C . ASP A 1 217 ? 28.276 11.971 -22.845 1.00 91.06 217 ASP A C 1
ATOM 1718 O O . ASP A 1 217 ? 27.440 11.062 -22.794 1.00 91.06 217 ASP A O 1
ATOM 1722 N N . PRO A 1 218 ? 28.414 12.826 -21.813 1.00 92.25 218 PRO A N 1
ATOM 1723 C CA . PRO A 1 218 ? 27.615 12.709 -20.595 1.00 92.25 218 PRO A CA 1
ATOM 1724 C C . PRO A 1 218 ? 26.139 13.090 -20.800 1.00 92.25 218 PRO A C 1
ATOM 1726 O O . PRO A 1 218 ? 25.292 12.688 -19.998 1.00 92.25 218 PRO A O 1
ATOM 1729 N N . GLU A 1 219 ? 25.814 13.819 -21.870 1.00 94.25 219 GLU A N 1
ATOM 1730 C CA . GLU A 1 219 ? 24.519 14.471 -22.081 1.00 94.25 219 GLU A CA 1
ATOM 1731 C C . GLU A 1 219 ? 23.308 13.514 -22.023 1.00 94.25 219 GLU A C 1
ATOM 1733 O O . GLU A 1 219 ? 22.322 13.841 -21.361 1.00 94.25 219 GLU A O 1
ATOM 1738 N N . PRO A 1 220 ? 23.321 12.305 -22.626 1.00 94.38 220 PRO A N 1
ATOM 1739 C CA . PRO A 1 220 ? 22.174 11.397 -22.551 1.00 94.38 220 PRO A CA 1
ATOM 1740 C C . PRO A 1 220 ? 21.847 10.935 -21.124 1.00 94.38 220 PRO A C 1
ATOM 1742 O O . PRO A 1 220 ? 20.674 10.793 -20.779 1.00 94.38 220 PRO A O 1
ATOM 1745 N N . MET A 1 221 ? 22.868 10.712 -20.289 1.00 94.62 221 MET A N 1
ATOM 1746 C CA . MET A 1 221 ? 22.680 10.298 -18.895 1.00 94.62 221 MET A CA 1
ATOM 1747 C C . MET A 1 221 ? 22.242 11.473 -18.022 1.00 94.62 221 MET A C 1
ATOM 1749 O O . MET A 1 221 ? 21.346 11.307 -17.197 1.00 94.62 221 MET A O 1
ATOM 1753 N N . LEU A 1 222 ? 22.821 12.660 -18.229 1.00 94.62 222 LEU A N 1
ATOM 1754 C CA . LEU A 1 222 ? 22.423 13.872 -17.508 1.00 94.62 222 LEU A CA 1
ATOM 1755 C C . LEU A 1 222 ? 20.955 14.211 -17.767 1.00 94.62 222 LEU A C 1
ATOM 1757 O O . LEU A 1 222 ? 20.189 14.323 -16.814 1.00 94.62 222 LEU A O 1
ATOM 1761 N N . ARG A 1 223 ? 20.524 14.229 -19.035 1.00 95.69 223 ARG A N 1
ATOM 1762 C CA . ARG A 1 223 ? 19.115 14.474 -19.387 1.00 95.69 223 ARG A CA 1
ATOM 1763 C C . ARG A 1 223 ? 18.161 13.489 -18.718 1.00 95.69 223 ARG A C 1
ATOM 1765 O O . ARG A 1 223 ? 17.071 13.883 -18.305 1.00 95.69 223 ARG A O 1
ATOM 1772 N N . PHE A 1 224 ? 18.547 12.216 -18.604 1.00 96.12 224 PHE A N 1
ATOM 1773 C CA . PHE A 1 224 ? 17.758 11.224 -17.875 1.00 96.12 224 PHE A CA 1
ATOM 1774 C C . PHE A 1 224 ? 17.676 11.551 -16.378 1.00 96.12 224 PHE A C 1
ATOM 1776 O O . PHE A 1 224 ? 16.570 11.622 -15.843 1.00 96.12 224 PHE A O 1
ATOM 1783 N N . LEU A 1 225 ? 18.816 11.783 -15.720 1.00 95.31 225 LEU A N 1
ATOM 1784 C CA . LEU A 1 225 ? 18.875 12.068 -14.283 1.00 95.31 225 LEU A CA 1
ATOM 1785 C C . LEU A 1 225 ? 18.120 13.348 -13.912 1.00 95.31 225 LEU A C 1
ATOM 1787 O O . LEU A 1 225 ? 17.398 13.348 -12.922 1.00 95.31 225 LEU A O 1
ATOM 1791 N N . GLU A 1 226 ? 18.231 14.401 -14.719 1.00 95.12 226 GLU A N 1
ATOM 1792 C CA . GLU A 1 226 ? 17.504 15.659 -14.522 1.00 95.12 226 GLU A CA 1
ATOM 1793 C C . GLU A 1 226 ? 15.994 15.471 -14.710 1.00 95.12 226 GLU A C 1
ATOM 1795 O O . GLU A 1 226 ? 15.196 15.933 -13.896 1.00 95.12 226 GLU A O 1
ATOM 1800 N N . SER A 1 227 ? 15.582 14.734 -15.748 1.00 95.50 227 SER A N 1
ATOM 1801 C CA . SER A 1 227 ? 14.158 14.476 -16.010 1.00 95.50 227 SER A CA 1
ATOM 1802 C C . SER A 1 227 ? 13.510 13.623 -14.914 1.00 95.50 227 SER A C 1
ATOM 1804 O O . SER A 1 227 ? 12.339 13.812 -14.587 1.00 95.50 227 SER A O 1
ATOM 1806 N N . TRP A 1 228 ? 14.265 12.680 -14.343 1.00 95.62 228 TRP A N 1
ATOM 1807 C CA . TRP A 1 228 ? 13.787 11.731 -13.336 1.00 95.62 228 TRP A CA 1
ATOM 1808 C C . TRP A 1 228 ? 14.164 12.101 -11.897 1.00 95.62 228 TRP A C 1
ATOM 1810 O O . TRP A 1 228 ? 13.838 11.345 -10.983 1.00 95.62 228 TRP A O 1
ATOM 1820 N N . GLU A 1 229 ? 14.786 13.259 -11.660 1.00 91.00 229 GLU A N 1
ATOM 1821 C CA . GLU A 1 229 ? 15.311 13.682 -10.351 1.00 91.00 229 GLU A CA 1
ATOM 1822 C C . GLU A 1 229 ? 14.268 13.532 -9.236 1.00 91.00 229 GLU A C 1
ATOM 1824 O O . GLU A 1 229 ? 14.523 12.950 -8.184 1.00 91.00 229 GLU A O 1
ATOM 1829 N N . ARG A 1 230 ? 13.042 14.002 -9.493 1.00 90.94 230 ARG A N 1
ATOM 1830 C CA . ARG A 1 230 ? 11.946 13.948 -8.518 1.00 90.94 230 ARG A CA 1
ATOM 1831 C C . ARG A 1 230 ? 11.314 12.569 -8.390 1.00 90.94 230 ARG A C 1
ATOM 1833 O O . ARG A 1 230 ? 10.578 12.348 -7.434 1.00 90.94 230 ARG A O 1
ATOM 1840 N N . LEU A 1 231 ? 11.536 11.665 -9.336 1.00 92.31 231 LEU A N 1
ATOM 1841 C CA . LEU A 1 231 ? 10.907 10.346 -9.379 1.00 92.31 231 LEU A CA 1
ATOM 1842 C C . LEU A 1 231 ? 11.844 9.227 -8.932 1.00 92.31 231 LEU A C 1
ATOM 1844 O O . LEU A 1 231 ? 11.351 8.141 -8.638 1.00 92.31 231 LEU A O 1
ATOM 1848 N N . LEU A 1 232 ? 13.154 9.465 -8.859 1.00 92.56 232 LEU A N 1
ATOM 1849 C CA . LEU A 1 232 ? 14.128 8.474 -8.413 1.00 92.56 232 LEU A CA 1
ATOM 1850 C C . LEU A 1 232 ? 14.238 8.462 -6.883 1.00 92.56 232 LEU A C 1
ATOM 1852 O O . LEU A 1 232 ? 14.647 9.455 -6.280 1.00 92.56 232 LEU A O 1
ATOM 1856 N N . PRO A 1 233 ? 13.927 7.331 -6.229 1.00 91.81 233 PRO A N 1
ATOM 1857 C CA . PRO A 1 233 ? 14.258 7.137 -4.827 1.00 91.81 233 PRO A CA 1
ATOM 1858 C C . PRO A 1 233 ? 15.780 7.217 -4.607 1.00 91.81 233 PRO A C 1
ATOM 1860 O O . PRO A 1 233 ? 16.532 6.729 -5.460 1.00 91.81 233 PRO A O 1
ATOM 1863 N N . PRO A 1 234 ? 16.252 7.721 -3.448 1.00 90.38 234 PRO A N 1
ATOM 1864 C CA . PRO A 1 234 ? 17.684 7.846 -3.158 1.00 90.38 234 PRO A CA 1
ATOM 1865 C C . PRO A 1 234 ? 18.469 6.541 -3.337 1.00 90.38 234 PRO A C 1
ATOM 1867 O O . PRO A 1 234 ? 19.546 6.552 -3.925 1.00 90.38 234 PRO A O 1
ATOM 1870 N N . ILE A 1 235 ? 17.896 5.408 -2.916 1.00 88.81 235 ILE A N 1
ATOM 1871 C CA . ILE A 1 235 ? 18.517 4.081 -3.050 1.00 88.81 235 ILE A CA 1
ATOM 1872 C C . ILE A 1 235 ? 18.736 3.676 -4.517 1.00 88.81 235 ILE A C 1
ATOM 1874 O O . ILE A 1 235 ? 19.763 3.098 -4.869 1.00 88.81 235 ILE A O 1
ATOM 1878 N N . VAL A 1 236 ? 17.800 4.028 -5.405 1.00 92.00 236 VAL A N 1
ATOM 1879 C CA . VAL A 1 236 ? 17.911 3.734 -6.840 1.00 92.00 236 VAL A CA 1
ATOM 1880 C C . VAL A 1 236 ? 18.933 4.659 -7.487 1.00 92.00 236 VAL A C 1
ATOM 1882 O O . VAL A 1 236 ? 19.766 4.196 -8.264 1.00 92.00 236 VAL A O 1
ATOM 1885 N N . LEU A 1 237 ? 18.908 5.949 -7.141 1.00 94.00 237 LEU A N 1
ATOM 1886 C CA . LEU A 1 237 ? 19.894 6.916 -7.621 1.00 94.00 237 LEU A CA 1
ATOM 1887 C C . LEU A 1 237 ? 21.315 6.492 -7.230 1.00 94.00 237 LEU A C 1
ATOM 1889 O O . LEU A 1 237 ? 22.196 6.451 -8.088 1.00 94.00 237 LEU A O 1
ATOM 1893 N N . GLN A 1 238 ? 21.522 6.104 -5.970 1.00 92.75 238 GLN A N 1
ATOM 1894 C CA . GLN A 1 238 ? 22.797 5.580 -5.489 1.00 92.75 238 GLN A CA 1
ATOM 1895 C C . GLN A 1 238 ? 23.227 4.347 -6.290 1.00 92.75 238 GLN A C 1
ATOM 1897 O O . GLN A 1 238 ? 24.351 4.298 -6.788 1.00 92.75 238 GLN A O 1
ATOM 1902 N N . SER A 1 239 ? 22.315 3.395 -6.515 1.00 93.44 239 SER A N 1
ATOM 1903 C CA . SER A 1 239 ? 22.613 2.216 -7.329 1.00 93.44 239 SER A CA 1
ATOM 1904 C C . SER A 1 239 ? 23.036 2.573 -8.759 1.00 93.44 239 SER A C 1
ATOM 1906 O O . SER A 1 239 ? 23.929 1.914 -9.291 1.00 93.44 239 SER A O 1
ATOM 1908 N N . ILE A 1 240 ? 22.415 3.574 -9.394 1.00 94.81 240 ILE A N 1
ATOM 1909 C CA . ILE A 1 240 ? 22.781 4.027 -10.748 1.00 94.81 240 ILE A CA 1
ATOM 1910 C C . ILE A 1 240 ? 24.184 4.644 -10.736 1.00 94.81 240 ILE A C 1
ATOM 1912 O O . ILE A 1 240 ? 25.023 4.294 -11.571 1.00 94.81 240 ILE A O 1
ATOM 1916 N N . LEU A 1 241 ? 24.454 5.534 -9.780 1.00 94.44 241 LEU A N 1
ATOM 1917 C CA . LEU A 1 241 ? 25.749 6.200 -9.647 1.00 94.44 241 LEU A CA 1
ATOM 1918 C C . LEU A 1 241 ? 26.878 5.182 -9.444 1.00 94.44 241 LEU A C 1
ATOM 1920 O O . LEU A 1 241 ? 27.868 5.212 -10.173 1.00 94.44 241 LEU A O 1
ATOM 1924 N N . GLU A 1 242 ? 26.702 4.244 -8.515 1.00 94.62 242 GLU A N 1
ATOM 1925 C CA . GLU A 1 242 ? 27.726 3.265 -8.138 1.00 94.62 242 GLU A CA 1
ATOM 1926 C C . GLU A 1 242 ? 27.943 2.175 -9.191 1.00 94.62 242 GLU A C 1
ATOM 1928 O O . GLU A 1 242 ? 29.083 1.829 -9.492 1.00 94.62 242 GLU A O 1
ATOM 1933 N N . HIS A 1 243 ? 26.868 1.625 -9.764 1.00 93.44 243 HIS A N 1
ATOM 1934 C CA . HIS A 1 243 ? 26.960 0.404 -10.574 1.00 93.44 243 HIS A CA 1
ATOM 1935 C C . HIS A 1 243 ? 26.892 0.648 -12.083 1.00 93.44 243 HIS A C 1
ATOM 1937 O O . HIS A 1 243 ? 27.198 -0.263 -12.854 1.00 93.44 243 HIS A O 1
ATOM 1943 N N . VAL A 1 244 ? 26.485 1.842 -12.524 1.00 93.50 244 VAL A N 1
ATOM 1944 C CA . VAL A 1 244 ? 26.374 2.183 -13.952 1.00 93.50 244 VAL A CA 1
ATOM 1945 C C . VAL A 1 244 ? 27.370 3.274 -14.324 1.00 93.50 244 VAL A C 1
ATOM 1947 O O . VAL A 1 244 ? 28.160 3.095 -15.251 1.00 93.50 244 VAL A O 1
ATOM 1950 N N . ILE A 1 245 ? 27.359 4.391 -13.594 1.00 94.31 245 ILE A N 1
ATOM 1951 C CA . ILE A 1 245 ? 28.126 5.587 -13.964 1.00 94.31 245 ILE A CA 1
ATOM 1952 C C . ILE A 1 245 ? 29.590 5.469 -13.524 1.00 94.31 245 ILE A C 1
ATOM 1954 O O . ILE A 1 245 ? 30.490 5.649 -14.347 1.00 94.31 245 ILE A O 1
ATOM 1958 N N . MET A 1 246 ? 29.849 5.116 -12.261 1.00 94.50 246 MET A N 1
ATOM 1959 C CA . MET A 1 246 ? 31.209 5.061 -11.715 1.00 94.50 246 MET A CA 1
ATOM 1960 C C . MET A 1 246 ? 32.146 4.118 -12.493 1.00 94.50 246 MET A C 1
ATOM 1962 O O . MET A 1 246 ? 33.232 4.558 -12.868 1.00 94.50 246 MET A O 1
ATOM 1966 N N . PRO A 1 247 ? 31.760 2.876 -12.853 1.00 94.06 247 PRO A N 1
ATOM 1967 C CA . PRO A 1 247 ? 32.661 1.975 -13.575 1.00 94.06 247 PRO A CA 1
ATOM 1968 C C . PRO A 1 247 ? 33.087 2.528 -14.942 1.00 94.06 247 PRO A C 1
ATOM 1970 O O . PRO A 1 247 ? 34.227 2.355 -15.369 1.00 94.06 247 PRO A O 1
ATOM 1973 N N . LYS A 1 248 ? 32.177 3.229 -15.625 1.00 92.94 248 LYS A N 1
ATOM 1974 C CA . LYS A 1 248 ? 32.413 3.850 -16.934 1.00 92.94 248 LYS A CA 1
ATOM 1975 C C . LYS A 1 248 ? 33.311 5.079 -16.827 1.00 92.94 248 LYS A C 1
ATOM 1977 O O . LYS A 1 248 ? 34.202 5.241 -17.657 1.00 92.94 248 LYS A O 1
ATOM 1982 N N . LEU A 1 249 ? 33.102 5.915 -15.810 1.00 93.38 249 LEU A N 1
ATOM 1983 C CA . LEU A 1 249 ? 33.968 7.062 -15.535 1.00 93.38 249 LEU A CA 1
ATOM 1984 C C . LEU A 1 249 ? 35.385 6.608 -15.167 1.00 93.38 249 LEU A C 1
ATOM 1986 O O . LEU A 1 249 ? 36.338 7.108 -15.755 1.00 93.38 249 LEU A O 1
ATOM 1990 N N . SER A 1 250 ? 35.529 5.623 -14.274 1.00 92.94 250 SER A N 1
ATOM 1991 C CA . SER A 1 250 ? 36.833 5.039 -13.930 1.00 92.94 250 SER A CA 1
ATOM 1992 C C . SER A 1 250 ? 37.552 4.509 -15.168 1.00 92.94 250 SER A C 1
ATOM 1994 O O . SER A 1 250 ? 38.680 4.908 -15.433 1.00 92.94 250 SER A O 1
ATOM 1996 N N . ALA A 1 251 ? 36.875 3.708 -15.997 1.00 91.69 251 ALA A N 1
ATOM 1997 C CA . ALA A 1 251 ? 37.464 3.180 -17.226 1.00 91.69 251 ALA A CA 1
ATOM 1998 C C . ALA A 1 251 ? 37.866 4.281 -18.227 1.00 91.69 251 ALA A C 1
ATOM 2000 O O . ALA A 1 251 ? 38.884 4.164 -18.913 1.00 91.69 251 ALA A O 1
ATOM 2001 N N . ALA A 1 252 ? 37.083 5.358 -18.332 1.00 89.50 252 ALA A N 1
ATOM 2002 C CA . ALA A 1 252 ? 37.398 6.488 -19.201 1.00 89.50 252 ALA A CA 1
ATOM 2003 C C . ALA A 1 252 ? 38.610 7.288 -18.705 1.00 89.50 252 ALA A C 1
ATOM 2005 O O . ALA A 1 252 ? 39.426 7.705 -19.523 1.00 89.50 252 ALA A O 1
ATOM 2006 N N . VAL A 1 253 ? 38.747 7.461 -17.387 1.00 90.62 253 VAL A N 1
ATOM 2007 C CA . VAL A 1 253 ? 39.915 8.095 -16.759 1.00 90.62 253 VAL A CA 1
ATOM 2008 C C . VAL A 1 253 ? 41.159 7.222 -16.923 1.00 90.62 253 VAL A C 1
ATOM 2010 O O . VAL A 1 253 ? 42.205 7.727 -17.319 1.00 90.62 253 VAL A O 1
ATOM 2013 N N . ASP A 1 254 ? 41.046 5.912 -16.703 1.00 90.75 254 ASP A N 1
ATOM 2014 C CA . ASP A 1 254 ? 42.172 4.977 -16.823 1.00 90.75 254 ASP A CA 1
ATOM 2015 C C . ASP A 1 254 ? 42.684 4.853 -18.268 1.00 90.75 254 ASP A C 1
ATOM 2017 O O . ASP A 1 254 ? 43.876 4.654 -18.504 1.00 90.75 254 ASP A O 1
ATOM 2021 N N . SER A 1 255 ? 41.788 4.977 -19.251 1.00 86.62 255 SER A N 1
ATOM 2022 C CA . SER A 1 255 ? 42.119 4.945 -20.684 1.00 86.62 255 SER A CA 1
ATOM 2023 C C . SER A 1 255 ? 42.447 6.317 -21.279 1.00 86.62 255 SER A C 1
ATOM 2025 O O . SER A 1 255 ? 42.692 6.424 -22.486 1.00 86.62 255 SER A O 1
ATOM 2027 N N . TRP A 1 256 ? 42.459 7.370 -20.460 1.00 83.31 256 TRP A N 1
ATOM 2028 C CA . TRP A 1 256 ? 42.733 8.723 -20.916 1.00 83.31 256 TRP A CA 1
ATOM 2029 C C . TRP A 1 256 ? 44.212 8.893 -21.290 1.00 83.31 256 TRP A C 1
ATOM 2031 O O . TRP A 1 256 ? 45.111 8.714 -20.468 1.00 83.31 256 TRP A O 1
ATOM 2041 N N . ASP A 1 257 ? 44.468 9.264 -22.549 1.00 78.69 257 ASP A N 1
ATOM 2042 C CA . ASP A 1 257 ? 45.802 9.623 -23.036 1.00 78.69 257 ASP A CA 1
ATOM 2043 C C . ASP A 1 257 ? 45.815 11.094 -23.491 1.00 78.69 257 ASP A C 1
ATOM 2045 O O . ASP A 1 257 ? 45.304 11.404 -24.577 1.00 78.69 257 ASP A O 1
ATOM 2049 N N . PRO A 1 258 ? 46.446 12.006 -22.725 1.00 73.56 258 PRO A N 1
ATOM 2050 C CA . PRO A 1 258 ? 46.480 13.437 -23.032 1.00 73.56 258 PRO A CA 1
ATOM 2051 C C . PRO A 1 258 ? 47.176 13.779 -24.358 1.00 73.56 258 PRO A C 1
ATOM 2053 O O . PRO A 1 258 ? 47.105 14.916 -24.814 1.00 73.56 258 PRO A O 1
ATOM 2056 N N . ARG A 1 259 ? 47.869 12.826 -24.998 1.00 69.25 259 ARG A N 1
ATOM 2057 C CA . ARG A 1 259 ? 48.570 13.036 -26.278 1.00 69.25 259 ARG A CA 1
ATOM 2058 C C . ARG A 1 259 ? 47.742 12.675 -27.513 1.00 69.25 259 ARG A C 1
ATOM 2060 O O . ARG A 1 259 ? 48.201 12.914 -28.630 1.00 69.25 259 ARG A O 1
ATOM 2067 N N . ARG A 1 260 ? 46.562 12.074 -27.338 1.00 64.88 260 ARG A N 1
ATOM 2068 C CA . ARG A 1 260 ? 45.714 11.571 -28.435 1.00 64.88 260 ARG A CA 1
ATOM 2069 C C . ARG A 1 260 ? 44.423 12.357 -28.642 1.00 64.88 260 ARG A C 1
ATOM 2071 O O . ARG A 1 260 ? 43.773 12.169 -29.667 1.00 64.88 260 ARG A O 1
ATOM 2078 N N . GLU A 1 261 ? 44.075 13.251 -27.727 1.00 57.44 261 GLU A N 1
ATOM 2079 C CA . GLU A 1 261 ? 42.910 14.125 -27.859 1.00 57.44 261 GLU A CA 1
ATOM 2080 C C . GLU A 1 261 ? 43.278 15.430 -28.569 1.00 57.44 261 GLU A C 1
ATOM 2082 O O . GLU A 1 261 ? 44.192 16.147 -28.162 1.00 57.44 261 GLU A O 1
ATOM 2087 N N . LYS A 1 262 ? 42.570 15.732 -29.663 1.00 55.06 262 LYS A N 1
ATOM 2088 C CA . LYS A 1 262 ? 42.522 17.091 -30.208 1.00 55.06 262 LYS A CA 1
ATOM 2089 C C . LYS A 1 262 ? 41.460 17.865 -29.430 1.00 55.06 262 LYS A C 1
ATOM 2091 O O . LYS A 1 262 ? 40.385 17.317 -29.197 1.00 55.06 262 LYS A O 1
ATOM 2096 N N . ALA A 1 263 ? 41.824 19.087 -29.039 1.00 46.62 263 ALA A N 1
ATOM 2097 C CA . ALA A 1 263 ? 40.947 20.072 -28.411 1.00 46.62 263 ALA A CA 1
ATOM 2098 C C . ALA A 1 263 ? 39.679 20.339 -29.232 1.00 46.62 263 ALA A C 1
ATOM 2100 O O . ALA A 1 263 ? 39.764 20.251 -30.482 1.00 46.62 263 ALA A O 1
#

Radius of gyration: 51.78 Å; chains: 1; bounding box: 111×54×150 Å

pLDDT: mean 85.41, std 16.18, range [38.94, 98.06]

Secondary structure (DSSP, 8-state):
-----EEE-SSSS-EEES-GGGTT----------SSHHHHHHHHHHHHHHHHHHHHHHHHHHHHHHHHHHHHHHHHHHHHHHHHHHHHHHHHHHHHHHHHHHHHHHHTT---HHHHHHHHHHHHHH-HHHHHHTTHHHHHHHHHHHHHHHHTTT--TTT-TTTTHHHHHHHHHHHHTT--------TT---HHHHHHHHHHHHHHHHHHHHT--TT--HHHHHHHHHHTTTS-HHHHHHHIIIIIHHHHHHHHHT--TTT---

Sequence (263 aa):
MVVQKVIDMRGPQARVLTDLKGLNVEQEMEVNDVPMPELQYNVRLLVDEAKADIVRLDGQLRREQEKVASLVREKEKVAKQEALQKRQLQVMETIAGVLEQVRVDDTAGVLSLEGLLKTFQELMACYVEEFKMCSVAWIACRFAHPLLIQVFQGWQPLQNPLFGLEVMSSWKDLLQGDLAYDFSGDVESMAPYAQLVSEVILPAVRISGTNSWEARDPEPMLRFLESWERLLPPIVLQSILEHVIMPKLSAAVDSWDPRREKA

Foldseek 3Di:
DDQDWDWDDPDPDIDTDNDPVPPPPPPPPVPPVDPPVVVVVVVVVVVVVVVVVVVVVVVVVVVVVVVVVVVVVVVVVVVVVVVVVVVVVVLVVVVVVLLVVLVVCVVVVNDALVNLLVSLVVNCVVPVPCCVVVVVLLVSLVSNQVNLLVLCPPPQCLVCLLRCLVVLVSNCCRQVPPPPVPVPPPPPPQGSLQVSCVRRPLVNLQVNLAPPDAPVCCVSVVVNCVSCVVRHDPVSVVCCCPPRVVVRVVVCVVPDDPVPDDD

InterPro domains:
  IPR022783 GCF, C-terminal [PF07842] (113-262)
  IPR045211 TFP11/STIP/Ntr1 [PTHR23329] (3-262)